Protein AF-A0A7W5FSD2-F1 (afdb_monomer)

Radius of gyration: 25.0 Å; Cα contacts (8 Å, |Δi|>4): 413; chains: 1; bounding box: 54×40×80 Å

Structure (mmCIF, N/CA/C/O backbone):
data_AF-A0A7W5FSD2-F1
#
_entry.id   AF-A0A7W5FSD2-F1
#
loop_
_atom_site.group_PDB
_atom_site.id
_atom_site.type_symbol
_atom_site.label_atom_id
_atom_site.label_alt_id
_atom_site.label_comp_id
_atom_site.label_asym_id
_atom_site.label_entity_id
_atom_site.label_seq_id
_atom_site.pdbx_PDB_ins_code
_atom_site.Cartn_x
_atom_site.Cartn_y
_atom_site.Cartn_z
_atom_site.occupancy
_atom_site.B_iso_or_equiv
_atom_site.auth_seq_id
_atom_site.auth_comp_id
_atom_site.auth_asym_id
_atom_site.auth_atom_id
_atom_site.pdbx_PDB_model_num
ATOM 1 N N . MET A 1 1 ? -24.067 10.847 47.898 1.00 41.53 1 MET A N 1
ATOM 2 C CA . MET A 1 1 ? -23.430 10.859 46.565 1.00 41.53 1 MET A CA 1
ATOM 3 C C . MET A 1 1 ? -24.060 9.736 45.763 1.00 41.53 1 MET A C 1
ATOM 5 O O . MET A 1 1 ? -23.854 8.585 46.123 1.00 41.53 1 MET A O 1
ATOM 9 N N . ALA A 1 2 ? -24.917 10.053 44.792 1.00 43.41 2 ALA A N 1
ATOM 10 C CA . ALA A 1 2 ? -25.532 9.037 43.941 1.00 43.41 2 ALA A CA 1
ATOM 11 C C . ALA A 1 2 ? -24.453 8.488 42.996 1.00 43.41 2 ALA A C 1
ATOM 13 O O . ALA A 1 2 ? -23.887 9.240 42.205 1.00 43.41 2 ALA A O 1
ATOM 14 N N . GLY A 1 3 ? -24.096 7.214 43.147 1.00 51.41 3 GLY A N 1
ATOM 15 C CA . GLY A 1 3 ? -23.201 6.543 42.211 1.00 51.41 3 GLY A CA 1
ATOM 16 C C . GLY A 1 3 ? -23.978 6.247 40.937 1.00 51.41 3 GLY A C 1
ATOM 17 O O . GLY A 1 3 ? -24.892 5.432 40.979 1.00 51.41 3 GLY A O 1
ATOM 18 N N . GLY A 1 4 ? -23.656 6.934 39.842 1.00 70.69 4 GLY A N 1
ATOM 19 C CA . GLY A 1 4 ? -24.287 6.664 38.552 1.00 70.69 4 GLY A CA 1
ATOM 20 C C . GLY A 1 4 ? -23.970 5.248 38.064 1.00 70.69 4 GLY A C 1
ATOM 21 O O . GLY A 1 4 ? -22.849 4.759 38.254 1.00 70.69 4 GLY A O 1
ATOM 22 N N . HIS A 1 5 ? -24.947 4.587 37.451 1.00 81.00 5 HIS A N 1
ATOM 23 C CA . HIS A 1 5 ? -24.795 3.235 36.931 1.00 81.00 5 HIS A CA 1
ATOM 24 C C . HIS A 1 5 ? -23.882 3.240 35.700 1.00 81.00 5 HIS A C 1
ATOM 26 O O . HIS A 1 5 ? -24.081 4.000 34.747 1.00 81.00 5 HIS A O 1
ATOM 32 N N . LYS A 1 6 ? -22.867 2.372 35.715 1.00 85.12 6 LYS A N 1
ATOM 33 C CA . LYS A 1 6 ? -21.887 2.244 34.633 1.00 85.12 6 LYS A CA 1
ATOM 34 C C . LYS A 1 6 ? -21.768 0.795 34.190 1.00 85.12 6 LYS A C 1
ATOM 36 O O . LYS A 1 6 ? -21.628 -0.096 35.026 1.00 85.12 6 LYS A O 1
ATOM 41 N N . CYS A 1 7 ? -21.734 0.582 32.882 1.00 84.06 7 CYS A N 1
ATOM 42 C CA . CYS A 1 7 ? -21.344 -0.688 32.276 1.00 84.06 7 CYS A CA 1
ATOM 43 C C . CYS A 1 7 ? -19.981 -0.520 31.607 1.00 84.06 7 CYS A C 1
ATOM 45 O O . CYS A 1 7 ? -19.739 0.492 30.954 1.00 84.06 7 CYS A O 1
ATOM 47 N N . ARG A 1 8 ? -19.091 -1.504 31.757 1.00 87.25 8 ARG A N 1
ATOM 48 C CA . ARG A 1 8 ? -17.769 -1.494 31.122 1.00 87.25 8 ARG A CA 1
ATOM 49 C C . ARG A 1 8 ? -17.591 -2.734 30.260 1.00 87.25 8 ARG A C 1
ATOM 51 O O . ARG A 1 8 ? -17.724 -3.846 30.761 1.00 87.25 8 ARG A O 1
ATOM 58 N N . PHE A 1 9 ? -17.231 -2.532 28.999 1.00 83.06 9 PHE A N 1
ATOM 59 C CA . PHE A 1 9 ? -16.891 -3.588 28.054 1.00 83.06 9 PHE A CA 1
ATOM 60 C C . PHE A 1 9 ? -15.422 -3.463 27.693 1.00 83.06 9 PHE A C 1
ATOM 62 O O . PHE A 1 9 ? -15.003 -2.510 27.038 1.00 83.06 9 PHE A O 1
ATOM 69 N N . LYS A 1 10 ? -14.636 -4.445 28.128 1.00 85.69 10 LYS A N 1
ATOM 70 C CA . LYS A 1 10 ? -13.217 -4.511 27.811 1.00 85.69 10 LYS A CA 1
ATOM 71 C C . LYS A 1 10 ? -13.012 -5.471 26.649 1.00 85.69 10 LYS A C 1
ATOM 73 O O . LYS A 1 10 ? -13.114 -6.684 26.817 1.00 85.69 10 LYS A O 1
ATOM 78 N N . GLY A 1 11 ? -12.742 -4.908 25.481 1.00 82.06 11 GLY A N 1
ATOM 79 C CA . GLY A 1 11 ? -12.289 -5.646 24.317 1.00 8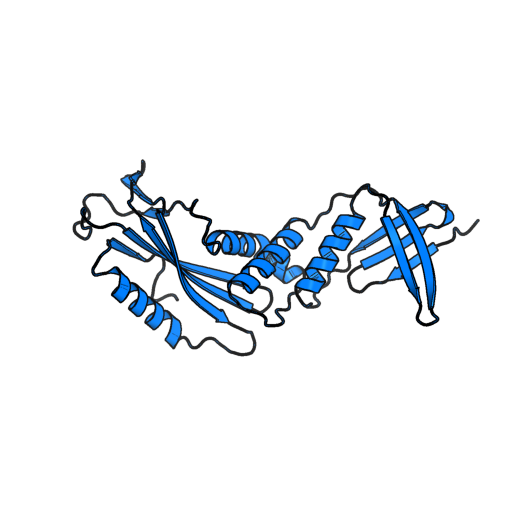2.06 11 GLY A CA 1
ATOM 80 C C . GLY A 1 11 ? -10.771 -5.794 24.304 1.00 82.06 11 GLY A C 1
ATO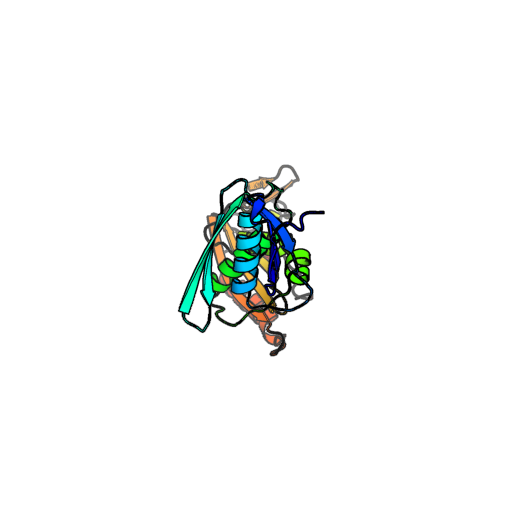M 81 O O . GLY A 1 11 ? -10.043 -5.255 25.138 1.00 82.06 11 GLY A O 1
ATOM 82 N N . GLU A 1 12 ? -10.279 -6.518 23.307 1.00 83.19 12 GLU A N 1
ATOM 83 C CA . GLU A 1 12 ? -8.842 -6.651 23.077 1.00 83.19 12 GLU A CA 1
ATOM 84 C C . GLU A 1 12 ? -8.202 -5.324 22.638 1.00 83.19 12 GLU A C 1
ATOM 86 O O . GLU A 1 12 ? -7.138 -4.956 23.131 1.00 83.19 12 GLU A O 1
ATOM 91 N N . PHE A 1 13 ? -8.894 -4.580 21.771 1.00 84.62 13 PHE A N 1
ATOM 92 C CA . PHE A 1 13 ? -8.418 -3.325 21.179 1.00 84.62 13 PHE A CA 1
ATOM 93 C C . PHE A 1 13 ? -8.979 -2.069 21.838 1.00 84.62 13 PHE A C 1
ATOM 95 O O . PHE A 1 13 ? -8.664 -0.956 21.410 1.00 84.62 13 PHE A O 1
ATOM 102 N N . PHE A 1 14 ? -9.872 -2.227 22.814 1.00 84.88 14 PHE A N 1
ATOM 103 C CA . PHE A 1 14 ? -10.627 -1.112 23.357 1.00 84.88 14 PHE A CA 1
ATOM 104 C C . PHE A 1 14 ? -11.144 -1.351 24.765 1.00 84.88 14 PHE A C 1
ATOM 106 O O . PHE A 1 14 ? -11.323 -2.481 25.214 1.00 84.88 14 PHE A O 1
ATOM 113 N N . ASP A 1 15 ? -11.461 -0.249 25.421 1.00 88.50 15 ASP A N 1
ATOM 114 C CA . ASP A 1 15 ? -12.220 -0.212 26.656 1.00 88.50 15 ASP A CA 1
ATOM 115 C C . ASP A 1 15 ? -13.357 0.789 26.491 1.00 88.50 15 ASP A C 1
ATOM 117 O O . ASP A 1 15 ? -13.124 1.950 26.141 1.00 88.50 15 ASP A O 1
ATOM 121 N N . LEU A 1 16 ? -14.577 0.304 26.688 1.00 87.44 16 LEU A N 1
ATOM 122 C CA . LEU A 1 16 ? -15.809 1.047 26.507 1.00 87.44 16 LEU A CA 1
ATOM 123 C C . LEU A 1 16 ? -16.498 1.194 27.856 1.00 87.44 16 LEU A C 1
ATOM 125 O O . LEU A 1 16 ? -16.799 0.193 28.504 1.00 87.44 16 LEU A O 1
ATOM 129 N N . ILE A 1 17 ? -16.797 2.420 28.260 1.00 88.75 17 ILE A N 1
ATOM 130 C CA . ILE A 1 17 ? -17.560 2.706 29.473 1.00 88.75 17 ILE A CA 1
ATOM 131 C C . ILE A 1 17 ? -18.846 3.410 29.058 1.00 88.75 17 ILE A C 1
ATOM 133 O O . ILE A 1 17 ? -18.817 4.474 28.445 1.00 88.75 17 ILE A O 1
ATOM 137 N N . ILE A 1 18 ? -19.985 2.817 29.402 1.00 85.19 18 ILE A N 1
ATOM 138 C CA . ILE A 1 18 ? -21.305 3.386 29.151 1.00 85.19 18 ILE A CA 1
ATOM 139 C C . ILE A 1 18 ? -21.874 3.896 30.469 1.00 85.19 18 ILE A C 1
ATOM 141 O O . ILE A 1 18 ? -22.015 3.138 31.432 1.00 85.19 18 ILE A O 1
ATOM 145 N N . HIS A 1 19 ? -22.205 5.181 30.498 1.00 85.62 19 HIS A N 1
ATOM 146 C CA . HIS A 1 19 ? -22.871 5.849 31.608 1.00 85.62 19 HIS A CA 1
ATOM 147 C C . HIS A 1 19 ? -24.380 5.766 31.377 1.00 85.62 19 HIS A C 1
ATOM 149 O O . HIS A 1 19 ? -24.925 6.543 30.592 1.00 85.62 19 HIS A O 1
ATOM 155 N N . LEU A 1 20 ? -25.046 4.806 32.026 1.00 80.44 20 LEU A N 1
ATOM 156 C CA . LEU A 1 20 ? -26.447 4.470 31.741 1.00 80.44 20 LEU A CA 1
ATOM 157 C C . LEU A 1 20 ? -27.392 5.643 32.022 1.00 80.44 20 LEU A C 1
ATOM 159 O O . LEU A 1 20 ? -28.286 5.906 31.225 1.00 80.44 20 LEU A O 1
ATOM 163 N N . ASP A 1 21 ? -27.151 6.378 33.108 1.00 83.44 21 ASP A N 1
ATOM 164 C CA . ASP A 1 21 ? -28.007 7.499 33.515 1.00 83.44 21 ASP A CA 1
ATOM 165 C C . ASP A 1 21 ? -27.832 8.738 32.608 1.00 83.44 21 ASP A C 1
ATOM 167 O O . ASP A 1 21 ? -28.727 9.573 32.514 1.00 83.44 21 ASP A O 1
ATOM 171 N N . GLU A 1 22 ? -26.686 8.858 31.928 1.00 80.56 22 GLU A N 1
ATOM 172 C CA . GLU A 1 22 ? -26.335 10.003 31.070 1.00 80.56 22 GLU A CA 1
ATOM 173 C C . GLU A 1 22 ? -26.528 9.708 29.571 1.00 80.56 22 GLU A C 1
ATOM 175 O O . GLU A 1 22 ? -26.431 10.618 28.750 1.00 80.56 22 GLU A O 1
ATOM 180 N N . GLY A 1 23 ? -26.725 8.442 29.181 1.00 76.94 23 GLY A N 1
ATOM 181 C CA . GLY A 1 23 ? -26.715 8.021 27.772 1.00 76.94 23 GLY A CA 1
ATOM 182 C C . GLY A 1 23 ? -25.379 8.287 27.057 1.00 76.94 23 GLY A C 1
ATOM 183 O O . GLY A 1 23 ? -25.332 8.373 25.825 1.00 76.94 23 GLY A O 1
ATOM 184 N N . ARG A 1 24 ? -24.294 8.448 27.826 1.00 81.31 24 ARG A N 1
ATOM 185 C CA . ARG A 1 24 ? -22.966 8.856 27.353 1.00 81.31 24 ARG A CA 1
ATOM 186 C C . ARG A 1 24 ? -22.020 7.666 27.266 1.00 81.31 24 ARG A C 1
ATOM 188 O O . ARG A 1 24 ? -22.021 6.788 28.130 1.00 81.31 24 ARG A O 1
ATOM 195 N N . LEU A 1 25 ? -21.169 7.682 26.247 1.00 84.19 25 LEU A N 1
ATOM 196 C CA . LEU A 1 25 ? -20.143 6.674 26.019 1.00 84.19 25 LEU A CA 1
ATOM 197 C C . LEU A 1 25 ? -18.747 7.291 26.156 1.00 84.19 25 LEU A C 1
ATOM 199 O O . LEU A 1 25 ? -18.448 8.354 25.609 1.00 84.19 25 LEU A O 1
ATOM 203 N N . GLU A 1 26 ? -17.886 6.618 26.909 1.00 85.56 26 GLU A N 1
ATOM 204 C CA . GLU A 1 26 ? -16.455 6.881 26.993 1.00 85.56 26 GLU A CA 1
ATOM 205 C C . GLU A 1 26 ? -15.699 5.711 26.368 1.00 85.56 26 GLU A C 1
ATOM 207 O O . GLU A 1 26 ? -16.062 4.547 26.535 1.00 85.56 26 GLU A O 1
ATOM 212 N N . PHE A 1 27 ? -14.641 6.029 25.634 1.00 86.31 27 PHE A N 1
ATOM 213 C CA . PHE A 1 27 ? -13.862 5.050 24.897 1.00 86.31 27 PHE A CA 1
ATOM 214 C C . PHE A 1 27 ? -12.370 5.345 25.037 1.00 86.31 27 PHE A C 1
ATOM 216 O O . PHE A 1 27 ? -11.942 6.503 24.976 1.00 86.31 27 PHE A O 1
ATOM 223 N N . SER A 1 28 ? -11.584 4.280 25.184 1.00 86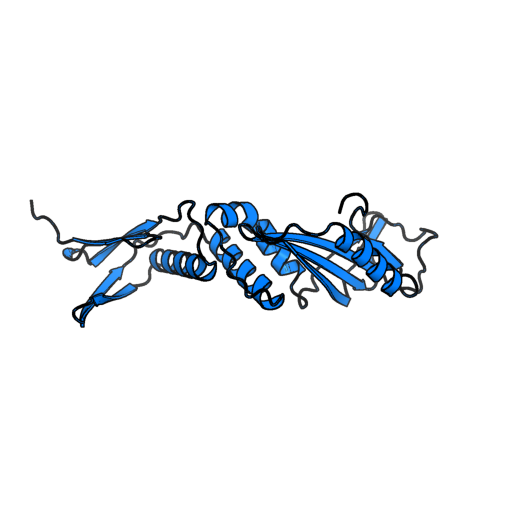.50 28 SER A N 1
ATOM 224 C CA . SER A 1 28 ? -10.131 4.325 25.040 1.00 86.50 28 SER A CA 1
ATOM 225 C C . SER A 1 28 ? -9.633 3.176 24.166 1.00 86.50 28 SER A C 1
ATOM 227 O O . SER A 1 28 ? -10.109 2.043 24.274 1.00 86.50 28 SER A O 1
ATOM 229 N N . SER A 1 29 ? -8.665 3.475 23.303 1.00 85.69 29 SER A N 1
ATOM 230 C CA . SER A 1 29 ? -8.003 2.496 22.442 1.00 85.69 29 SER A CA 1
ATOM 231 C C . SER A 1 29 ? -6.890 1.767 23.191 1.00 85.69 29 SER A C 1
ATOM 233 O O . SER A 1 29 ? -6.098 2.382 23.902 1.00 85.69 29 SER A O 1
ATOM 235 N N . ASN A 1 30 ? -6.761 0.466 22.947 1.00 85.75 30 ASN A N 1
ATOM 236 C CA . ASN A 1 30 ? -5.633 -0.350 23.387 1.00 85.75 30 ASN A CA 1
ATOM 237 C C . ASN A 1 30 ? -5.034 -1.096 22.188 1.00 85.75 30 ASN A C 1
ATOM 239 O O . ASN A 1 30 ? -5.254 -2.289 22.003 1.00 85.75 30 ASN A O 1
ATOM 243 N N . LEU A 1 31 ? -4.317 -0.371 21.329 1.00 84.62 31 LEU A N 1
ATOM 244 C CA . LEU A 1 31 ? -3.785 -0.927 20.079 1.00 84.62 31 LEU A CA 1
ATOM 245 C C . LEU A 1 31 ? -2.418 -1.620 20.238 1.00 84.62 31 LEU A C 1
ATOM 247 O O . LEU A 1 31 ? -2.024 -2.363 19.344 1.00 84.62 31 LEU A O 1
ATOM 251 N N . GLY A 1 32 ? -1.762 -1.457 21.395 1.00 82.69 32 GLY A N 1
ATOM 252 C CA . GLY A 1 32 ? -0.629 -2.256 21.882 1.00 82.69 32 GLY A CA 1
ATOM 253 C C . GLY A 1 32 ? 0.497 -2.570 20.883 1.00 82.69 32 GLY A C 1
ATOM 254 O O . GLY A 1 32 ? 0.656 -1.947 19.841 1.00 82.69 32 GLY A O 1
ATOM 255 N N . THR A 1 33 ? 1.320 -3.563 21.222 1.00 88.69 33 THR A N 1
ATOM 256 C CA . THR A 1 33 ? 2.372 -4.124 20.344 1.00 88.69 33 THR A CA 1
ATOM 257 C C . THR A 1 33 ? 2.049 -5.545 19.882 1.00 88.69 33 THR A C 1
ATOM 259 O O . THR A 1 33 ? 2.835 -6.178 19.179 1.00 88.69 33 THR A O 1
ATOM 262 N N . LYS A 1 34 ? 0.888 -6.075 20.283 1.00 89.62 34 LYS A N 1
ATOM 263 C CA . LYS A 1 34 ? 0.454 -7.425 19.931 1.00 89.62 34 LYS A CA 1
ATOM 264 C C . LYS A 1 34 ? 0.139 -7.499 18.435 1.00 89.62 34 LYS A C 1
ATOM 266 O O . LYS A 1 34 ? -0.439 -6.578 17.867 1.00 89.62 34 LYS A O 1
ATOM 271 N N . GLN A 1 35 ? 0.522 -8.609 17.806 1.00 90.06 35 GLN A N 1
ATOM 272 C CA . GLN A 1 35 ? 0.260 -8.855 16.391 1.00 90.06 35 GLN A CA 1
ATOM 273 C C . GLN A 1 35 ? -1.070 -9.576 16.172 1.00 90.06 35 GLN A C 1
ATOM 275 O O . GLN A 1 35 ? -1.350 -10.628 16.766 1.00 90.06 35 GLN A O 1
ATOM 280 N N . PHE A 1 36 ? -1.836 -9.061 15.220 1.00 89.88 36 PHE A N 1
ATOM 281 C CA . PHE A 1 36 ? -3.168 -9.532 14.871 1.00 89.88 36 PHE A CA 1
ATOM 282 C C . PHE A 1 36 ? -3.259 -9.874 13.395 1.00 89.88 36 PHE A C 1
ATOM 284 O O . PHE A 1 36 ? -2.542 -9.269 12.600 1.00 89.88 36 PHE A O 1
ATOM 291 N N . PRO A 1 37 ? -4.147 -10.805 13.006 1.00 91.44 37 PRO A N 1
ATOM 292 C CA . PRO A 1 37 ? -4.575 -10.888 11.618 1.00 91.44 37 PRO A CA 1
ATOM 293 C C . PRO A 1 37 ? -5.021 -9.506 11.129 1.00 91.44 37 PRO A C 1
ATOM 295 O O . PRO A 1 37 ? -5.763 -8.816 11.830 1.00 91.44 37 PRO A O 1
ATOM 298 N N . LEU A 1 38 ? -4.579 -9.098 9.939 1.00 91.62 38 LEU A N 1
ATOM 299 C CA . LEU A 1 38 ? -4.837 -7.742 9.433 1.00 91.62 38 LEU A CA 1
ATOM 300 C C . LEU A 1 38 ? -6.325 -7.372 9.392 1.00 91.62 38 LEU A C 1
ATOM 302 O O . LEU A 1 38 ? -6.676 -6.245 9.716 1.00 91.62 38 LEU A O 1
ATOM 306 N N . HIS A 1 39 ? -7.207 -8.319 9.071 1.00 91.56 39 HIS A N 1
ATOM 307 C CA . HIS A 1 39 ? -8.654 -8.086 9.072 1.00 91.56 39 HIS A CA 1
ATOM 308 C C . HIS A 1 39 ? -9.210 -7.792 10.480 1.00 91.56 39 HIS A C 1
ATOM 310 O O . HIS A 1 39 ? -10.138 -6.999 10.612 1.00 91.56 39 HIS A O 1
ATOM 316 N N . HIS A 1 40 ? -8.626 -8.359 11.546 1.00 92.06 40 HIS A N 1
ATOM 317 C CA . HIS A 1 40 ? -8.987 -7.995 12.922 1.00 92.06 40 HIS A CA 1
ATOM 318 C C . HIS A 1 40 ? -8.520 -6.579 13.260 1.00 92.06 40 HIS A C 1
ATOM 320 O O . HIS A 1 40 ? -9.275 -5.818 13.860 1.00 92.06 40 HIS A O 1
ATOM 326 N N . LEU A 1 41 ? -7.299 -6.211 12.856 1.00 92.38 41 LEU A N 1
ATOM 327 C CA . LEU A 1 41 ? -6.785 -4.856 13.060 1.00 92.38 41 LEU A CA 1
ATOM 328 C C . LEU A 1 41 ? -7.627 -3.822 12.295 1.00 92.38 41 LEU A C 1
ATOM 330 O O . LEU A 1 41 ? -8.002 -2.801 12.865 1.00 92.38 41 LEU A O 1
ATOM 334 N N . GLN A 1 42 ? -7.999 -4.118 11.047 1.00 94.50 42 GLN A N 1
ATOM 335 C CA . GLN A 1 42 ? -8.906 -3.296 10.243 1.00 94.50 42 GLN A CA 1
ATOM 336 C C . GLN A 1 42 ? -10.264 -3.131 10.931 1.00 94.50 42 GLN A C 1
ATOM 338 O O . GLN A 1 42 ? -10.749 -2.011 11.075 1.00 94.50 42 GLN A O 1
ATOM 343 N N . ALA A 1 43 ? -10.878 -4.233 11.373 1.00 92.69 43 ALA A N 1
ATOM 344 C CA . ALA A 1 43 ? -12.164 -4.199 12.063 1.00 92.69 43 ALA A CA 1
ATOM 345 C C . ALA A 1 43 ? -12.089 -3.369 13.351 1.00 92.69 43 ALA A C 1
ATOM 347 O O . ALA A 1 43 ? -12.979 -2.562 13.612 1.00 92.69 43 ALA A O 1
ATOM 348 N N . ALA A 1 44 ? -11.002 -3.509 14.115 1.00 92.12 44 ALA A N 1
ATOM 349 C CA . ALA A 1 44 ? -10.760 -2.702 15.300 1.00 92.12 44 ALA A CA 1
ATOM 350 C C . ALA A 1 44 ? -10.664 -1.212 14.953 1.00 92.12 44 ALA A C 1
ATOM 352 O O . ALA A 1 44 ? -11.383 -0.417 15.546 1.00 92.12 44 ALA A O 1
ATOM 353 N N . LEU A 1 45 ? -9.847 -0.823 13.970 1.00 94.38 45 LEU A N 1
ATOM 354 C CA . LEU A 1 45 ? -9.694 0.579 13.563 1.00 94.38 45 LEU A CA 1
ATOM 355 C C . LEU A 1 45 ? -11.002 1.179 13.028 1.00 94.38 45 LEU A C 1
ATOM 357 O O . LEU A 1 45 ? -11.362 2.285 13.422 1.00 94.38 45 LEU A O 1
ATOM 361 N N . ARG A 1 46 ? -11.766 0.435 12.218 1.00 93.56 46 ARG A N 1
ATOM 362 C CA . ARG A 1 46 ? -13.103 0.853 11.754 1.00 93.56 46 ARG A CA 1
ATOM 363 C C . ARG A 1 46 ? -14.081 1.039 12.909 1.00 93.56 46 ARG A C 1
ATOM 365 O O . ARG A 1 46 ? -14.833 2.008 12.931 1.00 93.56 46 ARG A O 1
ATOM 372 N N . PHE A 1 47 ? -14.057 0.133 13.884 1.00 89.88 47 PHE A N 1
ATOM 373 C CA . PHE A 1 47 ? -14.878 0.259 15.081 1.00 89.88 47 PHE A CA 1
ATOM 374 C C . PHE A 1 47 ? -14.497 1.500 15.897 1.00 89.88 47 PHE A C 1
ATOM 376 O O . PHE A 1 47 ? -15.376 2.241 16.324 1.00 89.88 47 PHE A O 1
ATOM 383 N N . GLN A 1 48 ? -13.204 1.789 16.054 1.00 89.50 48 GLN A N 1
ATOM 384 C CA . GLN A 1 48 ? -12.754 3.018 16.714 1.00 89.50 48 GLN A CA 1
ATOM 385 C C . GLN A 1 48 ? -13.173 4.276 15.944 1.00 89.50 48 GLN A C 1
ATOM 387 O O . GLN A 1 48 ? -13.619 5.237 16.562 1.00 89.50 48 GLN A O 1
ATOM 392 N N . ALA A 1 49 ? -13.099 4.261 14.611 1.00 91.19 49 ALA A N 1
ATOM 393 C CA . ALA A 1 49 ? -13.586 5.357 13.776 1.00 91.19 49 ALA A CA 1
ATOM 394 C C . ALA A 1 49 ? -15.095 5.591 13.969 1.00 91.19 49 ALA A C 1
ATOM 396 O O . ALA A 1 49 ? -15.530 6.731 14.128 1.00 91.19 49 ALA A O 1
ATOM 397 N N . LEU A 1 50 ? -15.891 4.517 14.055 1.00 88.69 50 LEU A N 1
ATOM 398 C CA . LEU A 1 50 ? -17.317 4.601 14.379 1.00 88.69 50 LEU A CA 1
ATOM 399 C C . LEU A 1 50 ? -17.533 5.230 15.762 1.00 88.69 50 LEU A C 1
ATOM 401 O O . LEU A 1 50 ? -18.314 6.171 15.885 1.00 88.69 50 LEU A O 1
ATOM 405 N N . LEU A 1 51 ? -16.792 4.771 16.776 1.00 86.31 51 LEU A N 1
ATOM 406 C CA . LEU A 1 51 ? -16.807 5.330 18.132 1.00 86.31 51 LEU A CA 1
ATOM 407 C C . LEU A 1 51 ? -16.300 6.771 18.214 1.00 86.31 51 LEU A C 1
ATOM 409 O O . LEU A 1 51 ? -16.467 7.391 19.255 1.00 86.31 51 LEU A O 1
ATOM 413 N N . CYS A 1 52 ? -15.681 7.312 17.173 1.00 87.88 52 CYS A N 1
ATOM 414 C CA . CYS A 1 52 ? -15.274 8.712 17.079 1.00 87.88 52 CYS A CA 1
ATOM 415 C C . CYS A 1 52 ? -16.342 9.595 16.405 1.00 87.88 52 CYS A C 1
ATOM 417 O O . CYS A 1 52 ? -16.325 10.811 16.580 1.00 87.88 52 CYS A O 1
ATOM 419 N N . SER A 1 53 ? -17.286 9.005 15.669 1.00 84.38 53 SER A N 1
ATOM 420 C CA . SER A 1 53 ? -18.327 9.746 14.948 1.00 84.38 53 SER A CA 1
ATOM 421 C C . SER A 1 53 ? -19.360 10.398 15.878 1.00 84.38 53 SER A C 1
ATOM 423 O O . SER A 1 53 ? -19.567 9.956 17.002 1.00 84.38 53 SER A O 1
ATOM 425 N N . GLU A 1 54 ? -20.081 11.409 15.392 1.00 81.69 54 GLU A N 1
ATOM 426 C CA . GLU A 1 54 ? -21.222 12.014 16.108 1.00 81.69 54 GLU A CA 1
ATOM 427 C C . GLU A 1 54 ? -22.507 11.169 16.019 1.00 81.69 54 GLU A C 1
ATOM 429 O O . GLU A 1 54 ? -23.584 11.584 16.453 1.00 81.69 54 GLU A O 1
ATOM 434 N N . THR A 1 55 ? -22.426 9.974 15.430 1.00 80.19 55 THR A N 1
ATOM 435 C CA . THR A 1 55 ? -23.599 9.127 15.236 1.00 80.19 55 THR A CA 1
ATOM 436 C C . THR A 1 55 ? -24.033 8.474 16.546 1.00 80.19 55 THR A C 1
ATOM 438 O O . THR A 1 55 ? -23.228 8.169 17.430 1.00 80.19 55 THR A O 1
ATOM 441 N N . ARG A 1 56 ? -25.343 8.246 16.681 1.00 82.06 56 ARG A N 1
ATOM 442 C CA . ARG A 1 56 ? -25.880 7.402 17.749 1.00 82.06 56 ARG A CA 1
ATOM 443 C C . ARG A 1 56 ? -25.531 5.952 17.430 1.00 82.06 56 ARG A C 1
ATOM 445 O O . ARG A 1 56 ? -25.947 5.441 16.394 1.00 82.06 56 ARG A O 1
ATOM 452 N N . ILE A 1 57 ? -24.816 5.292 18.333 1.00 82.31 57 ILE A N 1
ATOM 453 C CA . ILE A 1 57 ? -24.365 3.912 18.145 1.00 82.31 57 ILE A CA 1
ATOM 454 C C . ILE A 1 57 ? -25.220 2.996 19.012 1.00 82.31 57 ILE A C 1
ATOM 456 O O . ILE A 1 57 ? -25.440 3.276 20.193 1.00 82.31 57 ILE A O 1
ATOM 460 N N . LEU A 1 58 ? -25.705 1.912 18.409 1.00 84.44 58 LEU A N 1
ATOM 461 C CA . LEU A 1 58 ? -26.407 0.831 19.087 1.00 84.44 58 LEU A CA 1
ATOM 462 C C . LEU A 1 58 ? -25.436 -0.332 19.314 1.00 84.44 58 LEU A C 1
ATOM 464 O O . LEU A 1 58 ? -24.823 -0.822 18.368 1.00 84.44 58 LEU A O 1
ATOM 468 N N . PHE A 1 59 ? -25.311 -0.767 20.561 1.00 80.50 59 PHE A N 1
ATOM 469 C CA . PHE A 1 59 ? -24.573 -1.959 20.953 1.00 80.50 59 PHE A CA 1
ATOM 470 C C . PHE A 1 59 ? -25.559 -3.052 21.301 1.00 80.50 59 PHE A C 1
ATOM 472 O O . PHE A 1 59 ? -26.362 -2.892 22.217 1.00 80.50 59 PHE A O 1
ATOM 479 N N . GLU A 1 60 ? -25.443 -4.169 20.603 1.00 84.50 60 GLU A N 1
ATOM 480 C CA . GLU A 1 60 ? -26.194 -5.380 20.886 1.00 84.50 60 GLU A CA 1
ATOM 481 C C . GLU A 1 60 ? -25.215 -6.485 21.251 1.00 84.50 60 GLU A C 1
ATOM 483 O O . GLU A 1 60 ? -24.241 -6.732 20.537 1.00 84.50 60 GLU A O 1
ATOM 488 N N . PHE A 1 61 ? -25.444 -7.134 22.387 1.00 80.06 61 PHE A N 1
ATOM 489 C CA . PHE A 1 61 ? -24.612 -8.241 22.833 1.00 80.06 61 PHE A CA 1
ATOM 490 C C . PHE A 1 61 ? -25.465 -9.353 23.422 1.00 80.06 61 PHE A C 1
ATOM 492 O O . PHE A 1 61 ? -26.400 -9.122 24.189 1.00 80.06 61 PHE A O 1
ATOM 499 N N . ASN A 1 62 ? -25.099 -10.573 23.042 1.00 82.56 62 ASN A N 1
ATOM 500 C CA . ASN A 1 62 ? -25.668 -11.793 23.579 1.00 82.56 62 ASN A CA 1
ATOM 501 C C . ASN A 1 62 ? -24.679 -12.371 24.581 1.00 82.56 62 ASN A C 1
ATOM 503 O O . ASN A 1 62 ? -23.487 -12.508 24.289 1.00 82.56 62 ASN A O 1
ATOM 507 N N . THR A 1 63 ? -25.167 -12.711 25.759 1.00 78.38 63 THR A N 1
ATOM 508 C CA . THR A 1 63 ? -24.387 -13.434 26.758 1.00 78.38 63 THR A CA 1
ATOM 509 C C . THR A 1 63 ? -24.478 -14.950 26.528 1.00 78.38 63 THR A C 1
ATOM 511 O O . THR A 1 63 ? -25.366 -15.415 25.809 1.00 78.38 63 THR A O 1
ATOM 514 N N . PRO A 1 64 ? -23.568 -15.758 27.110 1.00 84.31 64 PRO A N 1
ATOM 515 C CA . PRO A 1 64 ? -23.580 -17.217 26.944 1.00 84.31 64 PRO A CA 1
ATOM 516 C C . PRO A 1 64 ? -24.871 -17.909 27.408 1.00 84.31 64 PRO A C 1
ATOM 518 O O . PRO A 1 64 ? -25.172 -19.011 26.962 1.00 84.31 64 PRO A O 1
ATOM 521 N N . ASP A 1 65 ? -25.633 -17.273 28.295 1.00 88.50 65 ASP A N 1
ATOM 522 C CA . ASP A 1 65 ? -26.954 -17.692 28.771 1.00 88.50 65 ASP A CA 1
ATOM 523 C C . ASP A 1 65 ? -28.111 -17.184 27.886 1.00 88.50 65 ASP A C 1
ATOM 525 O O . ASP A 1 65 ? -29.270 -17.248 28.289 1.00 88.50 65 ASP A O 1
ATOM 529 N N . ASN A 1 66 ? -27.818 -16.723 26.662 1.00 85.19 66 ASN A N 1
ATOM 530 C CA . ASN A 1 66 ? -28.780 -16.202 25.683 1.00 85.19 66 ASN A CA 1
ATOM 531 C C . ASN A 1 66 ? -29.574 -14.970 26.153 1.00 85.19 66 ASN A C 1
ATOM 533 O O . ASN A 1 66 ? -30.656 -14.697 25.628 1.00 85.19 66 ASN A O 1
ATOM 537 N N . VAL A 1 67 ? -29.048 -14.193 27.103 1.00 82.50 67 VAL A N 1
ATOM 538 C CA . VAL A 1 67 ? -29.638 -12.894 27.440 1.00 82.50 67 VAL A CA 1
ATOM 539 C C . VAL A 1 67 ? -29.162 -11.863 26.422 1.00 82.50 67 VAL A C 1
ATOM 541 O O . VAL A 1 67 ? -27.966 -11.698 26.173 1.00 82.50 67 VAL A O 1
ATOM 544 N N . HIS A 1 68 ? -30.126 -11.179 25.812 1.00 84.38 68 HIS A N 1
ATOM 545 C CA . HIS A 1 68 ? -29.872 -10.113 24.859 1.00 84.38 68 HIS A CA 1
ATOM 546 C C . HIS A 1 68 ? -29.895 -8.764 25.567 1.00 84.38 68 HIS A C 1
ATOM 548 O O . HIS A 1 68 ? -30.873 -8.408 26.228 1.00 84.38 68 HIS A O 1
ATOM 554 N N . TYR A 1 69 ? -28.835 -7.995 25.381 1.00 79.06 69 TYR A N 1
ATOM 555 C CA . TYR A 1 69 ? -28.748 -6.626 25.851 1.00 79.06 69 TYR A CA 1
ATOM 556 C C . TYR A 1 69 ? -28.596 -5.695 24.658 1.00 79.06 69 TYR A C 1
ATOM 558 O O . TYR A 1 69 ? -27.790 -5.950 23.763 1.00 79.06 69 TYR A O 1
ATOM 566 N N . SER A 1 70 ? -29.338 -4.592 24.692 1.00 82.31 70 SER A N 1
ATOM 567 C CA . SER A 1 70 ? -29.264 -3.530 23.697 1.00 82.31 70 SER A CA 1
ATOM 568 C C . SER A 1 70 ? -29.079 -2.196 24.410 1.00 82.31 70 SER A C 1
ATOM 570 O O . SER A 1 70 ? -29.854 -1.842 25.302 1.00 82.31 70 SER A O 1
ATOM 572 N N . ILE A 1 71 ? -28.011 -1.479 24.069 1.00 78.88 71 ILE A N 1
ATOM 573 C CA . ILE A 1 71 ? -27.658 -0.196 24.677 1.00 78.88 71 ILE A CA 1
ATOM 574 C C . ILE A 1 71 ? -27.328 0.787 23.564 1.00 78.88 71 ILE A C 1
ATOM 576 O O . ILE A 1 71 ? -26.485 0.510 22.718 1.00 78.88 71 ILE A O 1
ATOM 580 N N . ALA A 1 72 ? -27.957 1.960 23.577 1.00 80.81 72 ALA A N 1
ATOM 581 C CA . ALA A 1 72 ? -27.647 3.030 22.639 1.00 80.81 72 ALA A CA 1
ATOM 582 C C . ALA A 1 72 ? -26.973 4.195 23.361 1.00 80.81 72 ALA A C 1
ATOM 584 O O . ALA A 1 72 ? -27.420 4.593 24.437 1.00 80.81 72 ALA A O 1
ATOM 585 N N . GLY A 1 73 ? -25.946 4.775 22.748 1.00 77.00 73 GLY A N 1
ATOM 586 C CA . GLY A 1 73 ? -25.251 5.935 23.294 1.00 77.00 73 GL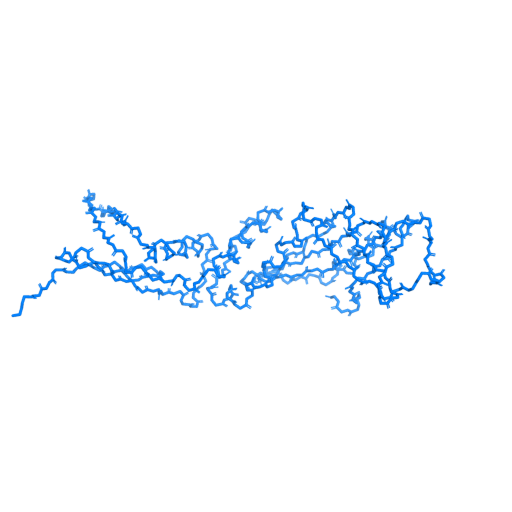Y A CA 1
ATOM 587 C C . GLY A 1 73 ? -24.724 6.855 22.205 1.00 77.00 73 GLY A C 1
ATOM 588 O O . GLY A 1 73 ? -24.556 6.450 21.052 1.00 77.00 73 GLY A O 1
ATOM 589 N N . PHE A 1 74 ? -24.465 8.101 22.584 1.00 76.06 74 PHE A N 1
ATOM 590 C CA . PHE A 1 74 ? -23.738 9.039 21.737 1.00 76.06 74 PHE A CA 1
ATOM 591 C C . PHE A 1 74 ? -22.254 8.972 22.074 1.00 76.06 74 PHE A C 1
ATOM 593 O O . PHE A 1 74 ? -21.863 9.006 23.248 1.00 76.06 74 PHE A O 1
ATOM 600 N N . SER A 1 75 ? -21.427 8.880 21.036 1.00 76.44 75 SER A N 1
ATOM 601 C CA . SER A 1 75 ? -20.008 9.164 21.186 1.00 76.44 75 SER A CA 1
ATOM 602 C C . SER A 1 75 ? -19.794 10.660 21.432 1.00 76.44 75 SER A C 1
ATOM 604 O O . SER A 1 75 ? -20.608 11.500 21.057 1.00 76.44 75 SER A O 1
ATOM 606 N N . GLN A 1 76 ? -18.671 10.996 22.065 1.00 72.62 76 GLN A N 1
ATOM 607 C CA . GLN A 1 76 ? -18.267 12.369 22.361 1.00 72.62 76 GLN A CA 1
ATOM 608 C C . GLN A 1 76 ? -17.783 13.164 21.133 1.00 72.62 76 GLN A C 1
ATOM 610 O O . GLN A 1 76 ? -17.204 14.227 21.329 1.00 72.62 76 GLN A O 1
ATOM 615 N N . GLY A 1 77 ? -17.966 12.667 19.900 1.00 71.69 77 GLY A N 1
ATOM 616 C CA . GLY A 1 77 ? -17.630 13.404 18.674 1.00 71.69 77 GLY A CA 1
ATOM 617 C C . GLY A 1 77 ? -16.150 13.789 18.606 1.00 71.69 77 GLY A C 1
ATOM 618 O O . GLY A 1 77 ? -15.800 14.962 18.499 1.00 71.69 77 GLY A O 1
ATOM 619 N N . ARG A 1 78 ? -15.256 12.807 18.754 1.00 83.62 78 ARG A N 1
ATOM 620 C CA . ARG A 1 78 ? -13.803 13.040 18.767 1.00 83.62 78 ARG A CA 1
ATOM 621 C C . ARG A 1 78 ? -13.214 12.786 17.388 1.00 83.62 78 ARG A C 1
ATOM 623 O O . ARG A 1 78 ? -13.571 11.808 16.746 1.00 83.62 78 ARG A O 1
ATOM 630 N N . THR A 1 79 ? -12.228 13.576 16.974 1.00 87.81 79 THR A N 1
ATOM 631 C CA . THR A 1 79 ? -11.479 13.295 15.742 1.00 87.81 79 THR A CA 1
ATOM 632 C C . THR A 1 79 ? -10.814 11.921 15.817 1.00 87.81 79 THR A C 1
ATOM 634 O O . THR A 1 79 ? -10.101 11.616 16.776 1.00 87.81 79 THR A O 1
ATOM 637 N N . PHE A 1 80 ? -11.028 11.092 14.795 1.00 91.56 80 PHE A N 1
ATOM 638 C CA . PHE A 1 80 ? -10.346 9.811 14.667 1.00 91.56 80 PHE A CA 1
ATOM 639 C C . PHE A 1 80 ? -8.878 10.039 14.288 1.00 91.56 80 PHE A C 1
ATOM 641 O O . PHE A 1 80 ? -8.567 10.454 13.175 1.00 91.56 80 PHE A O 1
ATOM 648 N N . ALA A 1 81 ? -7.972 9.786 15.232 1.00 91.12 81 ALA A N 1
ATOM 649 C CA . ALA A 1 81 ? -6.548 10.082 15.072 1.00 91.12 81 ALA A CA 1
ATOM 650 C C . ALA A 1 81 ? -5.782 9.059 14.213 1.00 91.12 81 ALA A C 1
ATOM 652 O O . ALA A 1 81 ? -4.636 9.319 13.862 1.00 91.12 81 ALA A O 1
ATOM 653 N N . PHE A 1 82 ? -6.391 7.914 13.885 1.00 94.62 82 PHE A N 1
ATOM 654 C CA . PHE A 1 82 ? -5.709 6.773 13.259 1.00 94.62 82 PHE A CA 1
ATOM 655 C C . PHE A 1 82 ? -6.173 6.506 11.822 1.00 94.62 82 PHE A C 1
ATOM 657 O O . PHE A 1 82 ? -6.206 5.359 11.370 1.00 94.62 82 PHE A O 1
ATOM 664 N N . GLN A 1 83 ? -6.588 7.560 11.108 1.00 95.81 83 GLN A N 1
ATOM 665 C CA . GLN A 1 83 ? -7.046 7.434 9.722 1.00 95.81 83 GLN A CA 1
ATOM 666 C C . GLN A 1 83 ? -5.939 6.885 8.820 1.00 95.81 83 GLN A C 1
ATOM 668 O O . GLN A 1 83 ? -6.187 5.983 8.030 1.00 95.81 83 GLN A O 1
ATOM 673 N N . ASN A 1 84 ? -4.706 7.358 9.007 1.00 96.69 84 ASN A N 1
ATOM 674 C CA . ASN A 1 84 ? -3.558 6.922 8.220 1.00 96.69 84 ASN A CA 1
ATOM 675 C C . ASN A 1 84 ? -3.281 5.416 8.390 1.00 96.69 84 ASN A C 1
ATOM 677 O O . ASN A 1 84 ? -3.033 4.697 7.426 1.00 96.69 84 ASN A O 1
ATOM 681 N N . GLU A 1 85 ? -3.363 4.906 9.619 1.00 96.19 85 GLU A N 1
ATOM 682 C CA . GLU A 1 85 ? -3.185 3.484 9.904 1.00 96.19 85 GLU A CA 1
ATOM 683 C C . GLU A 1 85 ? -4.344 2.631 9.399 1.00 96.19 85 GLU A C 1
ATOM 685 O O . GLU A 1 85 ? -4.120 1.497 8.966 1.00 96.19 85 GLU A O 1
ATOM 690 N N . LEU A 1 86 ? -5.572 3.156 9.441 1.00 96.62 86 LEU A N 1
ATOM 691 C CA . LEU A 1 86 ? -6.719 2.502 8.823 1.00 96.62 86 LEU A CA 1
ATOM 692 C C . LEU A 1 86 ? -6.487 2.376 7.314 1.00 96.62 86 LEU A C 1
ATOM 694 O O . LEU A 1 86 ? -6.489 1.256 6.807 1.00 96.62 86 LEU A O 1
ATOM 698 N N . ASP A 1 87 ? -6.177 3.477 6.632 1.00 97.50 87 ASP A N 1
ATOM 699 C CA . ASP A 1 87 ? -5.929 3.509 5.187 1.00 97.50 87 ASP A CA 1
ATOM 700 C C . ASP A 1 87 ? -4.782 2.570 4.787 1.00 97.50 87 ASP A C 1
ATOM 702 O O . ASP A 1 87 ? -4.912 1.790 3.841 1.00 97.50 87 ASP A O 1
ATOM 706 N N . ALA A 1 88 ? -3.684 2.560 5.549 1.00 96.94 88 ALA A N 1
ATOM 707 C CA . ALA A 1 88 ? -2.567 1.644 5.332 1.00 96.94 88 ALA A CA 1
ATOM 708 C C . ALA A 1 88 ? -2.953 0.170 5.551 1.00 96.94 88 ALA A C 1
ATOM 710 O O . ALA A 1 88 ? -2.537 -0.710 4.790 1.00 96.94 88 ALA A O 1
ATOM 711 N N . THR A 1 89 ? -3.776 -0.129 6.559 1.00 95.69 89 THR A N 1
ATOM 712 C CA . THR A 1 89 ? -4.278 -1.494 6.788 1.00 95.69 89 THR A CA 1
ATOM 713 C C . THR A 1 89 ? -5.156 -1.950 5.619 1.00 95.69 89 THR A C 1
ATOM 715 O O . THR A 1 89 ? -5.023 -3.078 5.145 1.00 95.69 89 THR A O 1
ATOM 718 N N . GLU A 1 90 ? -6.020 -1.074 5.107 1.00 96.00 90 GLU A N 1
ATOM 719 C CA . GLU A 1 90 ? -6.878 -1.372 3.958 1.00 96.00 90 GLU A CA 1
ATOM 720 C C . GLU A 1 90 ? -6.082 -1.532 2.660 1.00 96.00 90 GLU A C 1
ATOM 722 O O . GLU A 1 90 ? -6.314 -2.484 1.913 1.00 96.00 90 GLU A O 1
ATOM 727 N N . ALA A 1 91 ? -5.107 -0.654 2.421 1.00 95.69 91 ALA A N 1
ATOM 728 C CA . ALA A 1 91 ? -4.180 -0.751 1.299 1.00 95.69 91 ALA A CA 1
ATOM 729 C C . ALA A 1 91 ? -3.410 -2.078 1.328 1.00 95.69 91 ALA A C 1
ATOM 731 O O . ALA A 1 91 ? -3.317 -2.768 0.313 1.00 95.69 91 ALA A O 1
ATOM 732 N N . THR A 1 92 ? -2.943 -2.494 2.508 1.00 94.31 92 THR A N 1
ATOM 733 C CA . THR A 1 92 ? -2.293 -3.798 2.690 1.00 94.31 92 THR A CA 1
ATOM 734 C C . THR A 1 92 ? -3.204 -4.944 2.260 1.00 94.31 92 THR A C 1
ATOM 736 O O . THR A 1 92 ? -2.783 -5.813 1.501 1.00 94.31 92 THR A O 1
ATOM 739 N N . LEU A 1 93 ? -4.456 -4.956 2.727 1.00 93.38 93 LEU A N 1
ATOM 740 C CA . LEU A 1 93 ? -5.411 -6.016 2.394 1.00 93.38 93 LEU A CA 1
ATOM 741 C C . LEU A 1 93 ? -5.689 -6.078 0.884 1.00 93.38 93 LEU A C 1
ATOM 743 O O . LEU A 1 93 ? -5.700 -7.174 0.325 1.00 93.38 93 LEU A O 1
ATOM 747 N N . ARG A 1 94 ? -5.836 -4.926 0.212 1.00 93.88 94 ARG A N 1
ATOM 748 C CA . ARG A 1 94 ? -6.009 -4.864 -1.251 1.00 93.88 94 ARG A CA 1
ATOM 749 C C . ARG A 1 94 ? -4.789 -5.395 -2.000 1.00 93.88 94 ARG A C 1
ATOM 751 O O . ARG A 1 94 ? -4.943 -6.187 -2.926 1.00 93.88 94 ARG A O 1
ATOM 758 N N . VAL A 1 95 ? -3.582 -5.010 -1.581 1.00 92.62 95 VAL A N 1
ATOM 759 C CA . VAL A 1 95 ? -2.329 -5.522 -2.157 1.00 92.62 95 VAL A CA 1
ATOM 760 C C . VAL A 1 95 ? -2.254 -7.038 -2.012 1.00 92.62 95 VAL A C 1
ATOM 762 O O . VAL A 1 95 ? -2.078 -7.730 -3.009 1.00 92.62 95 VAL A O 1
ATOM 765 N N . LEU A 1 96 ? -2.430 -7.568 -0.800 1.00 89.62 96 LEU A N 1
ATOM 766 C CA . LEU A 1 96 ? -2.359 -9.010 -0.547 1.00 89.62 96 LEU A CA 1
ATOM 767 C C . LEU A 1 96 ? -3.373 -9.788 -1.392 1.00 89.62 96 LEU A C 1
ATOM 769 O O . LEU A 1 96 ? -3.017 -10.802 -1.990 1.00 89.62 96 LEU A O 1
ATOM 773 N N . GLN A 1 97 ? -4.604 -9.278 -1.498 1.00 90.31 97 GLN A N 1
ATOM 774 C CA . GLN A 1 97 ? -5.650 -9.876 -2.322 1.00 90.31 97 GLN A CA 1
ATOM 775 C C . GLN A 1 97 ? -5.271 -9.900 -3.809 1.00 90.31 97 GLN A C 1
ATOM 777 O O . GLN A 1 97 ? -5.382 -10.953 -4.433 1.00 90.31 97 GLN A O 1
ATOM 782 N N . ARG A 1 98 ? -4.795 -8.778 -4.373 1.00 89.56 98 ARG A N 1
ATOM 783 C CA . ARG A 1 98 ? -4.359 -8.709 -5.783 1.00 89.56 98 ARG A CA 1
ATOM 784 C C . ARG A 1 98 ? -3.207 -9.664 -6.080 1.00 89.56 98 ARG A C 1
ATOM 786 O O . ARG A 1 98 ? -3.190 -10.294 -7.128 1.00 89.56 98 ARG A O 1
ATOM 793 N N . MET A 1 99 ? -2.280 -9.810 -5.137 1.00 85.56 99 MET A N 1
ATOM 794 C CA . MET A 1 99 ? -1.118 -10.688 -5.288 1.00 85.56 99 MET A CA 1
ATOM 795 C C . MET A 1 99 ? -1.426 -12.168 -5.009 1.00 85.56 99 MET A C 1
ATOM 797 O O . MET A 1 99 ? -0.520 -12.997 -5.076 1.00 85.56 99 MET A O 1
ATOM 801 N N . GLY A 1 100 ? -2.670 -12.516 -4.656 1.00 84.12 100 GLY A N 1
ATOM 802 C CA . GLY A 1 100 ? -3.048 -13.885 -4.298 1.00 84.12 100 GLY A CA 1
ATOM 803 C C . GLY A 1 100 ? -2.363 -14.399 -3.025 1.00 84.12 100 GLY A C 1
ATOM 804 O O . GLY A 1 100 ? -2.208 -15.607 -2.848 1.00 84.12 100 GLY A O 1
ATOM 805 N N . ILE A 1 101 ? -1.927 -13.498 -2.138 1.00 81.12 101 ILE A N 1
ATOM 806 C CA . ILE A 1 101 ? -1.288 -13.844 -0.866 1.00 81.12 101 ILE A CA 1
ATOM 807 C C . ILE A 1 101 ? -2.389 -13.953 0.189 1.00 81.12 101 ILE A C 1
ATOM 809 O O . ILE A 1 101 ? -2.777 -12.974 0.824 1.00 81.12 101 ILE A O 1
ATOM 813 N N . PHE A 1 102 ? -2.902 -15.170 0.363 1.00 70.62 102 PHE A N 1
ATOM 814 C CA . PHE A 1 102 ? -3.969 -15.482 1.324 1.00 70.62 102 PHE A CA 1
ATOM 815 C C . PHE A 1 102 ? -3.453 -15.910 2.701 1.00 70.62 102 PHE A C 1
ATOM 817 O O . PHE A 1 102 ? -4.249 -16.228 3.587 1.00 70.62 102 PHE A O 1
ATOM 824 N N . ASP A 1 103 ? -2.131 -15.939 2.887 1.00 65.19 103 ASP A N 1
ATOM 825 C CA . ASP A 1 103 ? -1.527 -16.280 4.168 1.00 65.19 103 ASP A CA 1
ATOM 826 C C . ASP A 1 103 ? -2.035 -15.358 5.280 1.00 65.19 103 ASP A C 1
ATOM 828 O O . ASP A 1 103 ? -2.389 -14.195 5.065 1.00 65.19 103 ASP A O 1
ATOM 832 N N . HIS A 1 104 ? -2.042 -15.877 6.510 1.00 73.12 104 HIS A N 1
ATOM 833 C CA . HIS A 1 104 ? -2.384 -15.105 7.699 1.00 73.12 104 HIS A CA 1
ATOM 834 C C . HIS A 1 104 ? -1.280 -14.085 8.006 1.00 73.12 104 HIS A C 1
ATOM 836 O O . HIS A 1 104 ? -0.507 -14.247 8.953 1.00 73.12 104 HIS A O 1
ATOM 842 N N . VAL A 1 105 ? -1.194 -13.024 7.201 1.00 86.19 105 VAL A N 1
ATOM 843 C CA . VAL A 1 105 ? -0.336 -11.878 7.476 1.00 86.19 105 VAL A CA 1
ATOM 844 C C . VAL A 1 105 ? -0.832 -11.241 8.765 1.00 86.19 105 VAL A C 1
ATOM 846 O O . VAL A 1 105 ? -2.004 -10.873 8.917 1.00 86.19 105 VAL A O 1
ATOM 849 N N . ARG A 1 106 ? 0.085 -11.169 9.725 1.00 90.12 106 ARG A N 1
ATOM 850 C CA . ARG A 1 106 ? -0.147 -10.565 11.025 1.00 90.12 106 ARG A CA 1
ATOM 851 C C . ARG A 1 106 ? 0.720 -9.330 11.158 1.00 90.12 106 ARG A C 1
ATOM 853 O O . ARG A 1 106 ? 1.895 -9.353 10.793 1.00 90.12 106 ARG A O 1
ATOM 860 N N . ALA A 1 107 ? 0.132 -8.282 11.710 1.00 91.94 107 ALA A N 1
ATOM 861 C CA . ALA A 1 107 ? 0.818 -7.042 12.013 1.00 91.94 107 ALA A CA 1
ATOM 862 C C . ALA A 1 107 ? 0.306 -6.479 13.338 1.00 91.94 107 ALA A C 1
ATOM 864 O O . ALA A 1 107 ? -0.829 -6.728 13.755 1.00 91.94 107 ALA A O 1
ATOM 865 N N . SER A 1 108 ? 1.170 -5.745 14.017 1.00 92.94 108 SER A N 1
ATOM 866 C CA . SER A 1 108 ? 0.814 -4.881 15.134 1.00 92.94 108 SER A CA 1
ATOM 867 C C . SER A 1 108 ? 0.521 -3.469 14.628 1.00 92.94 108 SER A C 1
ATOM 869 O O . SER A 1 108 ? 0.980 -3.066 13.556 1.00 92.94 108 SER A O 1
ATOM 871 N N . PHE A 1 109 ? -0.219 -2.693 15.417 1.00 94.00 109 PHE A N 1
ATOM 872 C CA . PHE A 1 109 ? -0.511 -1.301 15.083 1.00 94.00 109 PHE A CA 1
ATOM 873 C C . PHE A 1 109 ? 0.761 -0.448 14.863 1.00 94.00 109 PHE A C 1
ATOM 875 O O . PHE A 1 109 ? 0.829 0.236 13.842 1.00 94.00 109 PHE A O 1
ATOM 882 N N . PRO A 1 110 ? 1.818 -0.529 15.704 1.00 94.31 110 PRO A N 1
ATOM 883 C CA . PRO A 1 110 ? 3.050 0.229 15.476 1.00 94.31 110 PRO A CA 1
ATOM 884 C C . PRO A 1 110 ? 3.801 -0.167 14.200 1.00 94.31 110 PRO A C 1
ATOM 886 O O . PRO A 1 110 ? 4.470 0.673 13.604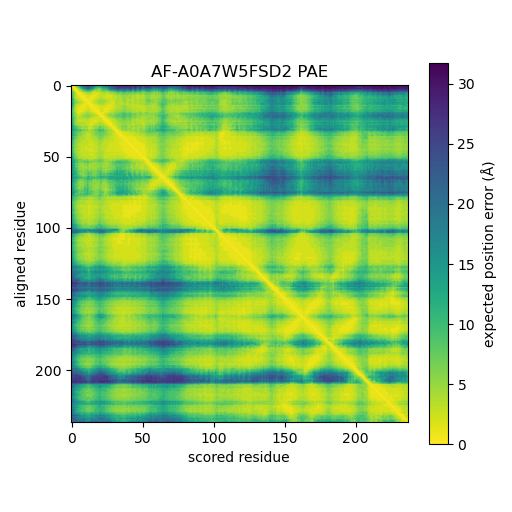 1.00 94.31 110 PRO A O 1
ATOM 889 N N . GLU A 1 111 ? 3.723 -1.433 13.775 1.00 93.62 111 GLU A N 1
ATOM 890 C CA . GLU A 1 111 ? 4.331 -1.871 12.512 1.00 93.62 111 GLU A CA 1
ATOM 891 C C . GLU A 1 111 ? 3.627 -1.240 11.309 1.00 93.62 111 GLU A C 1
ATOM 893 O O . GLU A 1 111 ? 4.307 -0.754 10.409 1.00 93.62 111 GLU A O 1
ATOM 898 N N . ILE A 1 112 ? 2.289 -1.201 11.312 1.00 95.06 112 ILE A N 1
ATOM 899 C CA . ILE A 1 112 ? 1.517 -0.521 10.264 1.00 95.06 112 ILE A CA 1
ATOM 900 C C . ILE A 1 112 ? 1.786 0.983 10.286 1.00 95.06 112 ILE A C 1
ATOM 902 O O . ILE A 1 112 ? 2.124 1.547 9.251 1.00 95.06 112 ILE A O 1
ATOM 906 N N . SER A 1 113 ? 1.713 1.616 11.459 1.00 95.06 113 SER A N 1
ATOM 907 C CA . SER A 1 113 ? 1.928 3.060 11.613 1.00 95.06 113 SER A CA 1
ATOM 908 C C . SER A 1 113 ? 3.302 3.495 11.092 1.00 95.06 113 SER A C 1
ATOM 910 O O . SER A 1 113 ? 3.402 4.440 10.312 1.00 95.06 113 SER A O 1
ATOM 912 N N . ARG A 1 114 ? 4.366 2.738 11.406 1.00 95.12 114 ARG A N 1
ATOM 913 C CA . ARG A 1 114 ? 5.730 3.026 10.927 1.00 95.12 114 ARG A CA 1
ATOM 914 C C . ARG A 1 114 ? 5.859 3.015 9.401 1.00 95.12 114 ARG A C 1
ATOM 916 O O . ARG A 1 114 ? 6.692 3.740 8.868 1.00 95.12 114 ARG A O 1
ATOM 923 N N . HIS A 1 115 ? 5.095 2.168 8.715 1.00 95.19 115 HIS A N 1
ATOM 924 C CA . HIS A 1 115 ? 5.222 1.943 7.273 1.00 95.19 115 HIS A CA 1
ATOM 925 C C . HIS A 1 115 ? 4.019 2.461 6.472 1.00 95.19 115 HIS A C 1
ATOM 927 O O . HIS A 1 115 ? 3.926 2.168 5.283 1.00 95.19 115 HIS A O 1
ATOM 933 N N . ALA A 1 116 ? 3.118 3.234 7.085 1.00 95.31 116 ALA A N 1
ATOM 934 C CA . ALA A 1 116 ? 1.835 3.608 6.493 1.00 95.31 116 ALA A CA 1
ATOM 935 C C . ALA A 1 116 ? 1.981 4.283 5.119 1.00 95.31 116 ALA A C 1
ATOM 937 O O . ALA A 1 116 ? 1.375 3.843 4.143 1.00 95.31 116 ALA A O 1
ATOM 938 N N . GLU A 1 117 ? 2.849 5.291 5.012 1.00 95.62 117 GLU A N 1
ATOM 939 C CA . GLU A 1 117 ? 3.090 6.000 3.750 1.00 95.62 117 GLU A CA 1
ATOM 940 C C . GLU A 1 117 ? 3.660 5.079 2.666 1.00 95.62 117 GLU A C 1
ATOM 942 O O . GLU A 1 117 ? 3.155 5.062 1.544 1.00 95.62 117 GLU A O 1
ATOM 947 N N . GLN A 1 118 ? 4.663 4.266 3.014 1.00 95.50 118 GLN A N 1
ATOM 948 C CA . GLN A 1 118 ? 5.282 3.311 2.092 1.00 95.50 118 GLN A CA 1
ATOM 949 C C . GLN A 1 118 ? 4.262 2.281 1.592 1.00 95.50 118 GLN A C 1
ATOM 951 O O . GLN A 1 118 ? 4.225 1.976 0.404 1.00 95.50 118 GLN A O 1
ATOM 956 N N . ILE A 1 119 ? 3.410 1.768 2.483 1.00 96.12 119 ILE A N 1
ATOM 957 C CA . ILE A 1 119 ? 2.338 0.822 2.157 1.00 96.12 119 ILE A CA 1
ATOM 958 C C . ILE A 1 119 ? 1.359 1.438 1.155 1.00 96.12 119 ILE A C 1
ATOM 960 O O . ILE A 1 119 ? 1.038 0.816 0.142 1.00 96.12 119 ILE A O 1
ATOM 964 N N . MET A 1 120 ? 0.898 2.662 1.416 1.00 95.81 120 MET A N 1
ATOM 965 C CA . MET A 1 120 ? -0.050 3.342 0.534 1.00 95.81 120 MET A CA 1
ATOM 966 C C . MET A 1 120 ? 0.570 3.692 -0.823 1.00 95.81 120 MET A C 1
ATOM 968 O O . MET A 1 120 ? -0.090 3.574 -1.851 1.00 95.81 120 MET A O 1
ATOM 972 N N . GLN A 1 121 ? 1.841 4.100 -0.858 1.00 93.81 121 GLN A N 1
ATOM 973 C CA . GLN A 1 121 ? 2.557 4.333 -2.116 1.00 93.81 121 GLN A CA 1
ATOM 974 C C . GLN A 1 121 ? 2.721 3.037 -2.914 1.00 93.81 121 GLN A C 1
ATOM 976 O O . GLN A 1 121 ? 2.460 3.014 -4.115 1.00 93.81 121 GLN A O 1
ATOM 981 N N . PHE A 1 122 ? 3.089 1.947 -2.244 1.00 95.25 122 PHE A N 1
ATOM 982 C CA . PHE A 1 122 ? 3.224 0.635 -2.864 1.00 95.25 122 PHE A CA 1
ATOM 983 C C . PHE A 1 122 ? 1.900 0.133 -3.450 1.00 95.25 122 PHE A C 1
ATOM 985 O O . PHE A 1 122 ? 1.875 -0.401 -4.558 1.00 95.25 122 PHE A O 1
ATOM 992 N N . GLU A 1 123 ? 0.784 0.342 -2.749 1.00 95.12 123 GLU A N 1
ATOM 993 C CA . GLU A 1 123 ? -0.551 -0.001 -3.245 1.00 95.12 123 GLU A CA 1
ATOM 994 C C . GLU A 1 123 ? -0.908 0.759 -4.526 1.00 95.12 123 GLU A C 1
ATOM 996 O O . GLU A 1 123 ? -1.353 0.131 -5.487 1.00 95.12 123 GLU A O 1
ATOM 1001 N N . LYS A 1 124 ? -0.607 2.062 -4.587 1.00 92.56 124 LYS A N 1
ATOM 1002 C CA . LYS A 1 124 ? -0.801 2.879 -5.794 1.00 92.56 124 LYS A CA 1
ATOM 1003 C C . LYS A 1 124 ? 0.079 2.422 -6.950 1.00 92.56 124 LYS A C 1
ATOM 1005 O O . LYS A 1 124 ? -0.363 2.412 -8.096 1.00 92.56 124 LYS A O 1
ATOM 1010 N N . ILE A 1 125 ? 1.334 2.077 -6.677 1.00 91.12 125 ILE A N 1
ATOM 1011 C CA . ILE A 1 125 ? 2.278 1.650 -7.715 1.00 91.12 125 ILE A CA 1
ATOM 1012 C C . ILE A 1 125 ? 1.880 0.277 -8.278 1.00 91.12 125 ILE A C 1
ATOM 1014 O O . ILE A 1 125 ? 1.902 0.088 -9.494 1.00 91.12 125 ILE A O 1
ATOM 1018 N N . THR A 1 126 ? 1.442 -0.641 -7.415 1.00 91.75 126 THR A N 1
ATOM 1019 C CA . THR A 1 126 ? 0.988 -1.994 -7.791 1.00 91.75 126 THR A CA 1
ATOM 1020 C C . THR A 1 126 ? -0.419 -2.057 -8.372 1.00 91.75 126 THR A C 1
ATOM 1022 O O . THR A 1 126 ? -0.853 -3.125 -8.787 1.00 91.75 126 THR A O 1
ATOM 1025 N N . ASP A 1 127 ? -1.154 -0.951 -8.391 1.00 90.19 127 ASP A N 1
ATOM 1026 C CA . ASP A 1 127 ? -2.485 -0.907 -8.980 1.00 90.19 127 ASP A CA 1
ATOM 1027 C C . ASP A 1 127 ? -2.416 -0.824 -10.501 1.00 90.19 127 ASP A C 1
ATOM 1029 O O . ASP A 1 127 ? -2.126 0.248 -11.006 1.00 90.19 127 ASP A O 1
ATOM 1033 N N . GLU A 1 128 ? -2.632 -1.915 -11.238 1.00 81.25 128 GLU A N 1
ATOM 1034 C CA . GLU A 1 128 ? -2.452 -1.974 -12.703 1.00 81.25 128 GLU A CA 1
ATOM 1035 C C . GLU A 1 128 ? -3.161 -0.837 -13.459 1.00 81.25 128 GLU A C 1
ATOM 1037 O O . GLU A 1 128 ? -2.582 -0.280 -14.394 1.00 81.25 128 GLU A O 1
ATOM 1042 N N . ASP A 1 129 ? -4.322 -0.398 -12.967 1.00 84.94 129 ASP A N 1
ATOM 1043 C CA . ASP A 1 129 ? -5.121 0.688 -13.548 1.00 84.94 129 ASP A CA 1
ATOM 1044 C C . ASP A 1 129 ? -4.528 2.090 -13.309 1.00 84.94 129 ASP A C 1
ATOM 1046 O O . ASP A 1 129 ? -4.872 3.064 -13.986 1.00 84.94 129 ASP A O 1
ATOM 1050 N N . ASN A 1 130 ? -3.596 2.222 -12.366 1.00 85.44 130 ASN A N 1
ATOM 1051 C CA . ASN A 1 130 ? -2.929 3.482 -12.077 1.00 85.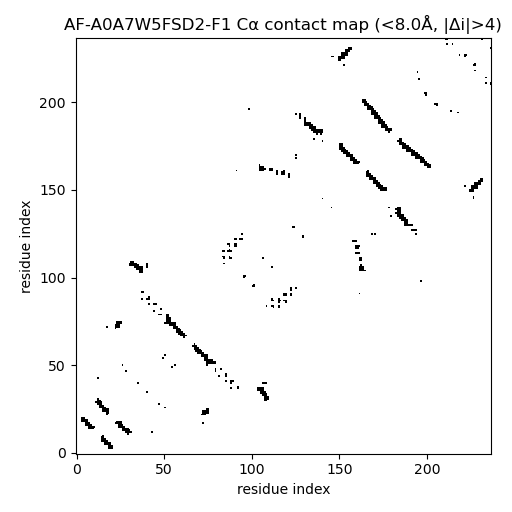44 130 ASN A CA 1
ATOM 1052 C C . ASN A 1 130 ? -1.771 3.746 -13.053 1.00 85.44 130 ASN A C 1
ATOM 1054 O O . ASN A 1 130 ? -0.601 3.467 -12.764 1.00 85.44 130 ASN A O 1
ATOM 1058 N N . LEU A 1 131 ? -2.107 4.342 -14.197 1.00 83.62 131 LEU A N 1
ATOM 1059 C CA . LEU A 1 131 ? -1.152 4.851 -15.189 1.00 83.62 131 LEU A CA 1
ATOM 1060 C C . LEU A 1 131 ? -0.699 6.295 -14.917 1.00 83.62 131 LEU A C 1
ATOM 1062 O O . LEU A 1 131 ? 0.117 6.833 -15.664 1.00 83.62 131 LEU A O 1
ATOM 1066 N N . ALA A 1 132 ? -1.174 6.932 -13.841 1.00 81.62 132 ALA A N 1
ATOM 1067 C CA . ALA A 1 132 ? -0.790 8.293 -13.456 1.00 81.62 132 ALA A CA 1
ATOM 1068 C C . ALA A 1 132 ? 0.601 8.329 -12.791 1.00 81.62 132 ALA A C 1
ATOM 1070 O O . ALA A 1 132 ? 0.794 8.887 -11.710 1.00 81.62 132 ALA A O 1
ATOM 1071 N N . MET A 1 133 ? 1.582 7.699 -13.434 1.00 80.81 133 MET A N 1
ATOM 1072 C CA . MET A 1 133 ? 2.974 7.670 -13.011 1.00 80.81 133 MET A CA 1
ATOM 1073 C C . MET A 1 133 ? 3.800 8.534 -13.954 1.00 80.81 133 MET A C 1
ATOM 1075 O O . MET A 1 133 ? 3.666 8.460 -15.170 1.00 80.81 133 MET A O 1
ATOM 1079 N N . ARG A 1 134 ? 4.673 9.352 -13.377 1.00 84.06 134 ARG A N 1
ATOM 1080 C CA . ARG A 1 134 ? 5.614 10.192 -14.110 1.00 84.06 134 ARG A CA 1
ATOM 1081 C C . ARG A 1 134 ? 7.020 9.724 -13.767 1.00 84.06 134 ARG A C 1
ATOM 1083 O O . ARG A 1 134 ? 7.359 9.679 -12.586 1.00 84.06 134 ARG A O 1
ATOM 1090 N N . LEU A 1 135 ? 7.816 9.360 -14.770 1.00 83.25 135 LEU A N 1
ATOM 1091 C CA . LEU A 1 135 ? 9.228 9.029 -14.570 1.00 83.25 135 LEU A CA 1
ATOM 1092 C C . LEU A 1 135 ? 10.087 10.079 -15.242 1.00 83.25 135 LEU A C 1
ATOM 1094 O O . LEU A 1 135 ? 9.937 10.318 -16.435 1.00 83.25 135 LEU A O 1
ATOM 1098 N N . GLU A 1 136 ? 10.991 10.661 -14.467 1.00 84.06 136 GLU A N 1
ATOM 1099 C CA . GLU A 1 136 ? 12.043 11.526 -14.980 1.00 84.06 136 GLU A CA 1
ATOM 1100 C C . GLU A 1 136 ? 13.285 10.684 -15.262 1.00 84.06 136 GLU A C 1
ATOM 1102 O O . GLU A 1 136 ? 13.739 9.918 -14.409 1.00 84.06 136 GLU A O 1
ATOM 1107 N N . MET A 1 137 ? 13.815 10.820 -16.470 1.00 83.69 137 MET A N 1
ATOM 1108 C CA . MET A 1 137 ? 15.035 10.172 -16.929 1.00 83.69 137 MET A CA 1
ATOM 1109 C C . MET A 1 137 ? 16.073 11.241 -17.212 1.00 83.69 137 MET A C 1
ATOM 1111 O O . MET A 1 137 ? 15.846 12.122 -18.041 1.00 83.69 137 MET A O 1
ATOM 1115 N N . ASP A 1 138 ? 17.231 11.117 -16.573 1.00 79.56 138 ASP A N 1
ATOM 1116 C CA . ASP A 1 138 ? 18.402 11.950 -16.849 1.00 79.56 138 ASP A CA 1
ATOM 1117 C C . ASP A 1 138 ? 19.213 11.357 -18.015 1.00 79.56 138 ASP A C 1
ATOM 1119 O O . ASP A 1 138 ? 20.390 11.022 -17.905 1.00 79.56 138 ASP A O 1
ATOM 1123 N N . ILE A 1 139 ? 18.520 11.104 -19.127 1.00 76.31 139 ILE A N 1
ATOM 1124 C CA . ILE A 1 139 ? 19.110 10.635 -20.379 1.00 76.31 139 ILE A CA 1
ATOM 1125 C C . ILE A 1 139 ? 18.721 11.659 -21.436 1.00 76.31 139 ILE A C 1
ATOM 1127 O O . ILE A 1 139 ? 17.540 11.941 -21.625 1.00 76.31 139 ILE A O 1
ATOM 1131 N N . GLY A 1 140 ? 19.712 12.252 -22.095 1.00 68.25 140 GLY A N 1
ATOM 1132 C CA . GLY A 1 140 ? 19.467 13.285 -23.095 1.00 68.25 140 GLY A CA 1
ATOM 1133 C C . GLY A 1 140 ? 18.960 12.711 -24.427 1.00 68.25 140 GLY A C 1
ATOM 1134 O O . GLY A 1 140 ? 19.254 11.562 -24.763 1.00 68.25 140 GLY A O 1
ATOM 1135 N N . PRO A 1 141 ? 18.286 13.523 -25.260 1.00 67.56 141 PRO A N 1
ATOM 1136 C CA . PRO A 1 141 ? 17.771 13.109 -26.572 1.00 67.56 141 PRO A CA 1
ATOM 1137 C C . PRO A 1 141 ? 18.843 12.744 -27.606 1.00 67.56 141 PRO A C 1
ATOM 1139 O O . PRO A 1 141 ? 18.519 12.241 -28.678 1.00 67.56 141 PRO A O 1
ATOM 1142 N N . HIS A 1 142 ? 20.113 13.000 -27.298 1.00 69.62 142 HIS A N 1
ATOM 1143 C CA . HIS A 1 142 ? 21.256 12.686 -28.151 1.00 69.62 142 HIS A CA 1
ATOM 1144 C C . HIS A 1 142 ? 22.131 11.563 -27.585 1.00 69.62 142 HIS A C 1
ATOM 1146 O O . HIS A 1 142 ? 23.259 11.393 -28.043 1.00 69.62 142 HIS A O 1
ATOM 1152 N N . ASP A 1 143 ? 21.651 10.815 -26.583 1.00 76.50 143 ASP A N 1
ATOM 1153 C CA . ASP A 1 143 ? 22.377 9.642 -26.104 1.00 76.50 143 ASP A CA 1
ATOM 1154 C C . ASP A 1 143 ? 22.460 8.599 -27.236 1.00 76.50 143 ASP A C 1
ATOM 1156 O O . ASP A 1 143 ? 21.424 8.121 -27.705 1.00 76.50 143 ASP A O 1
ATOM 1160 N N . PRO A 1 144 ? 23.670 8.231 -27.697 1.00 75.06 144 PRO A N 1
ATOM 1161 C CA . PRO A 1 144 ? 23.850 7.335 -28.839 1.00 75.06 144 PRO A CA 1
ATOM 1162 C C . PRO A 1 144 ? 23.356 5.906 -28.579 1.00 75.06 144 PRO A C 1
ATOM 1164 O O . PRO A 1 144 ? 23.306 5.104 -29.508 1.00 75.06 144 PRO A O 1
ATOM 1167 N N . ARG A 1 145 ? 23.017 5.569 -27.328 1.00 79.88 145 ARG A N 1
ATOM 1168 C CA . ARG A 1 145 ? 22.453 4.269 -26.942 1.00 79.88 145 ARG A CA 1
ATOM 1169 C C . ARG A 1 145 ? 20.944 4.187 -27.175 1.00 79.88 145 ARG A C 1
ATOM 1171 O O . ARG A 1 145 ? 20.394 3.095 -27.081 1.00 79.88 145 ARG A O 1
ATOM 1178 N N . LEU A 1 146 ? 20.282 5.312 -27.445 1.00 83.62 146 LEU A N 1
ATOM 1179 C CA . LEU A 1 146 ? 18.839 5.362 -27.650 1.00 83.62 146 LEU A CA 1
ATOM 1180 C C . LEU A 1 146 ? 18.484 5.216 -29.128 1.00 83.62 146 LEU A C 1
ATOM 1182 O O . LEU A 1 146 ? 18.990 5.943 -29.983 1.00 83.62 146 LEU A O 1
ATOM 1186 N N . ASP A 1 147 ? 17.548 4.318 -29.413 1.00 84.81 147 ASP A N 1
ATOM 1187 C CA . ASP A 1 147 ? 16.917 4.208 -30.722 1.00 84.81 147 ASP A CA 1
ATOM 1188 C C . ASP A 1 147 ? 15.639 5.067 -30.745 1.00 84.81 147 ASP A C 1
ATOM 1190 O O . ASP A 1 147 ? 14.664 4.728 -30.065 1.00 84.81 147 ASP A O 1
ATOM 1194 N N . PRO A 1 148 ? 15.588 6.164 -31.522 1.00 80.31 148 PRO A N 1
ATOM 1195 C CA . PRO A 1 148 ? 14.419 7.040 -31.571 1.00 80.31 148 PRO A CA 1
ATOM 1196 C C . PRO A 1 148 ? 13.172 6.368 -32.170 1.00 80.31 148 PRO A C 1
ATOM 1198 O O . PRO A 1 148 ? 12.074 6.908 -32.037 1.00 80.31 148 PRO A O 1
ATOM 1201 N N . ALA A 1 149 ? 13.311 5.213 -32.834 1.00 85.50 149 ALA A N 1
ATOM 1202 C CA . ALA A 1 149 ? 12.181 4.444 -33.348 1.00 85.50 149 ALA A CA 1
ATOM 1203 C C . ALA A 1 149 ? 11.526 3.547 -32.281 1.00 85.50 149 ALA A C 1
ATOM 1205 O O . ALA A 1 149 ? 10.396 3.094 -32.485 1.00 85.50 149 ALA A O 1
ATOM 1206 N N . LYS A 1 150 ? 12.209 3.287 -31.157 1.00 89.38 150 LYS A N 1
ATOM 1207 C CA . LYS A 1 150 ? 11.730 2.405 -30.086 1.00 89.38 150 LYS A CA 1
ATOM 1208 C C . LYS A 1 150 ? 11.042 3.181 -28.964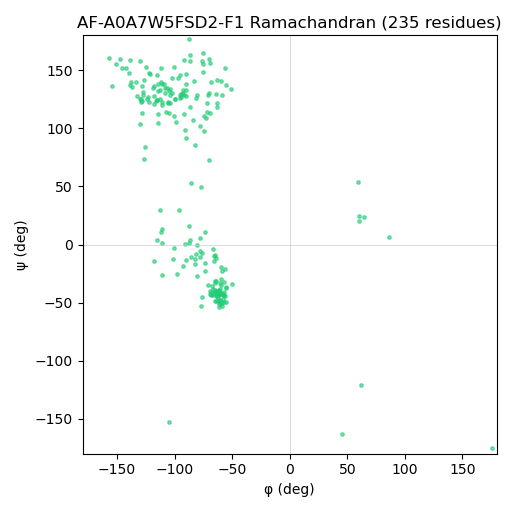 1.00 89.38 150 LYS A C 1
ATOM 1210 O O . LYS A 1 150 ? 11.438 4.284 -28.590 1.00 89.38 150 LYS A O 1
ATOM 1215 N N . GLU A 1 151 ? 10.023 2.564 -28.375 1.00 93.00 151 GLU A N 1
ATOM 1216 C CA . GLU A 1 151 ? 9.435 3.039 -27.119 1.00 93.00 151 GLU A CA 1
ATOM 1217 C C . GLU A 1 151 ? 10.347 2.706 -25.937 1.00 93.00 151 GLU A C 1
ATOM 1219 O O . GLU A 1 151 ? 11.261 1.890 -26.055 1.00 93.00 151 GLU A O 1
ATOM 1224 N N . PHE A 1 152 ? 10.108 3.332 -24.789 1.00 93.06 152 PHE A N 1
ATOM 1225 C CA . PHE A 1 152 ? 10.853 3.047 -23.570 1.00 93.06 152 PHE A CA 1
ATOM 1226 C C . PHE A 1 152 ? 10.162 1.944 -22.781 1.00 93.06 152 PHE A C 1
ATOM 1228 O O . PHE A 1 152 ? 8.941 1.963 -22.636 1.00 93.06 152 PHE A O 1
ATOM 1235 N N . ALA A 1 153 ? 10.958 1.018 -22.250 1.00 94.75 153 ALA A N 1
ATOM 1236 C CA . ALA A 1 153 ? 10.546 0.061 -21.234 1.00 94.75 153 ALA A CA 1
ATOM 1237 C C . ALA A 1 153 ? 11.335 0.373 -19.958 1.00 94.75 153 ALA A C 1
ATOM 1239 O O . ALA A 1 153 ? 12.531 0.111 -19.864 1.00 94.75 153 ALA A O 1
ATOM 1240 N N . CYS A 1 154 ? 10.669 0.981 -18.983 1.00 93.12 154 CYS A N 1
ATOM 1241 C CA . CYS A 1 154 ? 11.274 1.402 -17.728 1.00 93.12 154 CYS A CA 1
ATOM 1242 C C . CYS A 1 154 ? 10.952 0.387 -16.635 1.00 93.12 154 CYS A C 1
ATOM 1244 O O . CYS A 1 154 ? 9.805 0.294 -16.194 1.00 93.12 154 CYS A O 1
ATOM 1246 N N . VAL A 1 155 ? 11.957 -0.355 -16.179 1.00 93.56 155 VAL A N 1
ATOM 1247 C CA . VAL A 1 155 ? 11.800 -1.374 -15.139 1.00 93.56 155 VAL A CA 1
ATOM 1248 C C . VAL A 1 155 ? 12.127 -0.767 -13.781 1.00 93.56 155 VAL A C 1
ATOM 1250 O O . VAL A 1 155 ? 13.183 -0.163 -13.576 1.00 93.56 155 VAL A O 1
ATOM 1253 N N . ARG A 1 156 ? 11.222 -0.955 -12.824 1.00 92.50 156 ARG A N 1
ATOM 1254 C CA . ARG A 1 156 ? 11.374 -0.554 -11.426 1.00 92.50 156 ARG A CA 1
ATOM 1255 C C . ARG A 1 156 ? 11.240 -1.766 -10.520 1.00 92.50 156 ARG A C 1
ATOM 1257 O O . ARG A 1 156 ? 10.440 -2.659 -10.792 1.00 92.50 156 ARG A O 1
ATOM 1264 N N . PHE A 1 157 ? 11.976 -1.747 -9.417 1.00 92.12 157 PHE A N 1
ATOM 1265 C CA . PHE A 1 157 ? 11.738 -2.636 -8.292 1.00 92.12 157 PHE A CA 1
ATOM 1266 C C . PHE A 1 157 ? 11.228 -1.808 -7.121 1.00 92.12 157 PHE A C 1
ATOM 1268 O O . PHE A 1 157 ? 11.889 -0.868 -6.687 1.00 92.12 157 PHE A O 1
ATOM 1275 N N . GLU A 1 158 ? 10.050 -2.153 -6.625 1.00 92.00 158 GLU A N 1
ATOM 1276 C CA . GLU A 1 158 ? 9.437 -1.503 -5.471 1.00 92.00 158 GLU A CA 1
ATOM 1277 C C . GLU A 1 158 ? 9.170 -2.542 -4.402 1.00 92.00 158 GLU A C 1
ATOM 1279 O O . GLU A 1 158 ? 8.866 -3.693 -4.712 1.00 92.00 158 GLU A O 1
ATOM 1284 N N . TRP A 1 159 ? 9.253 -2.151 -3.135 1.00 91.81 159 TRP A N 1
ATOM 1285 C CA . TRP A 1 159 ? 8.928 -3.048 -2.034 1.00 91.81 159 TRP A CA 1
ATOM 1286 C C . TRP A 1 159 ? 8.294 -2.313 -0.862 1.00 91.81 159 TRP A C 1
ATOM 1288 O O . TRP A 1 159 ? 8.560 -1.137 -0.605 1.00 91.81 159 TRP A O 1
ATOM 1298 N N . ALA A 1 160 ? 7.471 -3.042 -0.116 1.00 92.75 160 ALA A N 1
ATOM 1299 C CA . ALA A 1 160 ? 6.872 -2.581 1.124 1.00 92.75 160 ALA A CA 1
ATOM 1300 C C . ALA A 1 160 ? 6.869 -3.683 2.183 1.00 92.75 160 ALA A C 1
ATOM 1302 O O . ALA A 1 160 ? 6.973 -4.880 1.888 1.00 92.75 160 ALA A O 1
ATOM 1303 N N . ARG A 1 161 ? 6.768 -3.258 3.444 1.00 90.25 161 ARG A N 1
ATOM 1304 C CA . ARG A 1 161 ? 6.644 -4.147 4.601 1.00 90.25 161 ARG A CA 1
ATOM 1305 C C . ARG A 1 161 ? 5.240 -4.117 5.165 1.00 90.25 161 ARG A C 1
ATOM 1307 O O . ARG A 1 161 ? 4.677 -3.056 5.402 1.00 90.25 161 ARG A O 1
ATOM 1314 N N . PHE A 1 162 ? 4.731 -5.308 5.443 1.00 88.12 162 PHE A N 1
ATOM 1315 C CA . PHE A 1 162 ? 3.390 -5.564 5.942 1.00 88.12 162 PHE A CA 1
ATOM 1316 C C . PHE A 1 162 ? 3.509 -6.400 7.217 1.00 88.12 162 PHE A C 1
ATOM 1318 O O . PHE A 1 162 ? 3.496 -7.634 7.193 1.00 88.12 162 PHE A O 1
ATOM 1325 N N . GLY A 1 163 ? 3.738 -5.722 8.343 1.00 84.88 163 GLY A N 1
ATOM 1326 C CA . GLY A 1 163 ? 4.139 -6.383 9.584 1.00 84.88 163 GLY A CA 1
ATOM 1327 C C . GLY A 1 163 ? 5.476 -7.107 9.413 1.00 84.88 163 GLY A C 1
ATOM 1328 O O . GLY A 1 163 ? 6.491 -6.508 9.049 1.00 84.88 163 GLY A O 1
ATOM 1329 N N . ALA A 1 164 ? 5.470 -8.417 9.644 1.00 80.75 164 ALA A N 1
ATOM 1330 C CA . ALA A 1 164 ? 6.664 -9.246 9.507 1.00 80.75 164 ALA A CA 1
ATOM 1331 C C . ALA A 1 164 ? 6.965 -9.673 8.052 1.00 80.75 164 ALA A C 1
ATOM 1333 O O . ALA A 1 164 ? 8.027 -10.236 7.787 1.00 80.75 164 ALA A O 1
ATOM 1334 N N . TRP A 1 165 ? 6.053 -9.411 7.112 1.00 84.81 165 TRP A N 1
ATOM 1335 C CA . TRP A 1 165 ? 6.227 -9.731 5.697 1.00 84.81 165 TRP A CA 1
ATOM 1336 C C . TRP A 1 165 ? 6.881 -8.578 4.938 1.00 84.81 165 TRP A C 1
ATOM 1338 O O . TRP A 1 165 ? 6.614 -7.411 5.223 1.00 84.81 165 TRP A O 1
ATOM 1348 N N . SER A 1 166 ? 7.683 -8.909 3.929 1.00 88.00 166 SER A N 1
ATOM 1349 C CA . SER A 1 166 ? 8.107 -7.960 2.895 1.00 88.00 166 SER A CA 1
ATOM 1350 C C . SER A 1 166 ? 7.610 -8.449 1.545 1.00 88.00 166 SER A C 1
ATOM 1352 O O . SER A 1 166 ? 7.758 -9.630 1.235 1.00 88.00 166 SER A O 1
ATOM 1354 N N . ILE A 1 167 ? 7.050 -7.556 0.737 1.00 88.69 167 ILE A N 1
ATOM 1355 C CA . ILE A 1 167 ? 6.631 -7.865 -0.630 1.00 88.69 167 ILE A CA 1
ATOM 1356 C C . ILE A 1 167 ? 7.337 -6.883 -1.549 1.00 88.69 167 ILE A C 1
ATOM 1358 O O . ILE A 1 167 ? 7.258 -5.676 -1.336 1.00 88.69 167 ILE A O 1
ATOM 1362 N N . GLY A 1 168 ? 8.049 -7.419 -2.530 1.00 90.50 168 GLY A N 1
ATOM 1363 C CA . GLY A 1 168 ? 8.665 -6.691 -3.622 1.00 90.50 168 GLY A CA 1
ATOM 1364 C C . GLY A 1 168 ? 7.982 -7.024 -4.940 1.00 90.50 168 GLY A C 1
ATOM 1365 O O . GLY A 1 168 ? 7.439 -8.117 -5.109 1.00 90.50 168 GLY A O 1
ATOM 1366 N N . VAL A 1 169 ? 8.008 -6.085 -5.873 1.00 91.75 169 VAL A N 1
ATOM 1367 C CA . VAL A 1 169 ? 7.455 -6.236 -7.217 1.00 91.75 169 VAL A CA 1
ATOM 1368 C C . VAL A 1 169 ? 8.410 -5.642 -8.237 1.00 91.75 169 VAL A C 1
ATOM 1370 O O . VAL A 1 169 ? 8.926 -4.541 -8.048 1.00 91.75 169 VAL A O 1
ATOM 1373 N N . PHE A 1 170 ? 8.615 -6.369 -9.329 1.00 93.44 170 PHE A N 1
ATOM 1374 C CA . PHE A 1 170 ? 9.175 -5.805 -10.547 1.00 93.44 170 PHE A CA 1
ATOM 1375 C C . PHE A 1 170 ? 8.038 -5.299 -11.421 1.00 93.44 170 PHE A C 1
ATOM 1377 O O . PHE A 1 170 ? 7.084 -6.031 -11.691 1.00 93.44 170 PHE A O 1
ATOM 1384 N N . ILE A 1 171 ? 8.143 -4.045 -11.841 1.00 94.06 171 ILE A N 1
ATOM 1385 C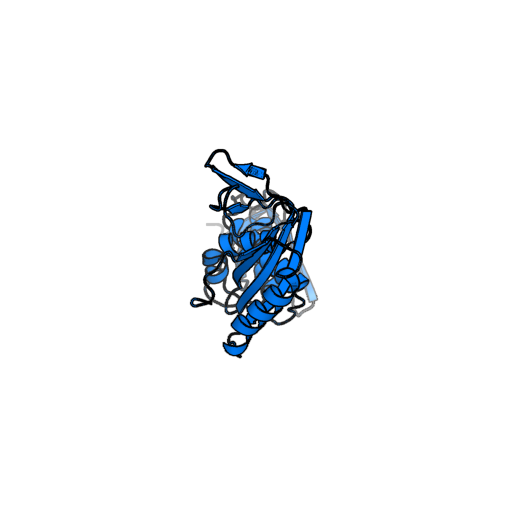 CA . ILE A 1 171 ? 7.140 -3.371 -12.655 1.00 94.06 171 ILE A CA 1
ATOM 1386 C C . ILE A 1 171 ? 7.833 -2.792 -13.876 1.00 94.06 171 ILE A C 1
ATOM 1388 O O . ILE A 1 171 ? 8.797 -2.041 -13.733 1.00 94.06 171 ILE A O 1
ATOM 1392 N N . THR A 1 172 ? 7.302 -3.090 -15.056 1.00 95.06 172 THR A N 1
ATOM 1393 C CA . THR A 1 172 ? 7.715 -2.463 -16.310 1.00 95.06 172 THR A CA 1
ATOM 1394 C C . THR A 1 172 ? 6.672 -1.440 -16.731 1.00 95.06 172 THR A C 1
ATOM 1396 O O . THR A 1 172 ? 5.476 -1.728 -16.792 1.00 95.06 172 THR A O 1
ATOM 1399 N N . LEU A 1 173 ? 7.136 -0.232 -17.026 1.00 94.44 173 LEU A N 1
ATOM 1400 C CA . LEU A 1 173 ? 6.339 0.876 -17.533 1.00 94.44 173 LEU A CA 1
ATOM 1401 C C . LEU A 1 173 ? 6.737 1.132 -18.980 1.00 94.44 173 LEU A C 1
ATOM 1403 O O . LEU A 1 173 ? 7.900 1.429 -19.249 1.00 94.44 173 LEU A O 1
ATOM 1407 N N . ILE A 1 174 ? 5.784 1.007 -19.900 1.00 94.25 174 ILE A N 1
ATOM 1408 C CA . ILE A 1 174 ? 6.036 1.132 -21.336 1.00 94.25 174 ILE A CA 1
ATOM 1409 C C . ILE A 1 174 ? 5.354 2.381 -21.870 1.00 94.25 174 ILE A C 1
ATOM 1411 O O . ILE A 1 174 ? 4.176 2.628 -21.596 1.00 94.25 174 ILE A O 1
ATOM 1415 N N . GLY A 1 175 ? 6.083 3.167 -22.654 1.00 92.81 175 GLY A N 1
ATOM 1416 C CA . GLY A 1 175 ? 5.511 4.305 -23.358 1.00 92.81 175 GLY A CA 1
ATOM 1417 C C . GLY A 1 175 ? 6.542 5.133 -24.108 1.00 92.81 175 GLY A C 1
ATOM 1418 O O . GLY A 1 175 ? 7.730 4.812 -24.165 1.00 92.81 175 GLY A O 1
ATOM 1419 N N . ARG A 1 176 ? 6.072 6.241 -24.675 1.00 89.44 176 ARG A N 1
ATOM 1420 C CA . ARG A 1 176 ? 6.926 7.211 -25.360 1.00 89.44 176 ARG A CA 1
ATOM 1421 C C . ARG A 1 176 ? 7.296 8.337 -24.402 1.00 89.44 176 ARG A C 1
ATOM 1423 O O . ARG A 1 176 ? 6.393 8.907 -23.786 1.00 89.44 176 ARG A O 1
ATOM 1430 N N . PRO A 1 177 ? 8.585 8.671 -24.264 1.0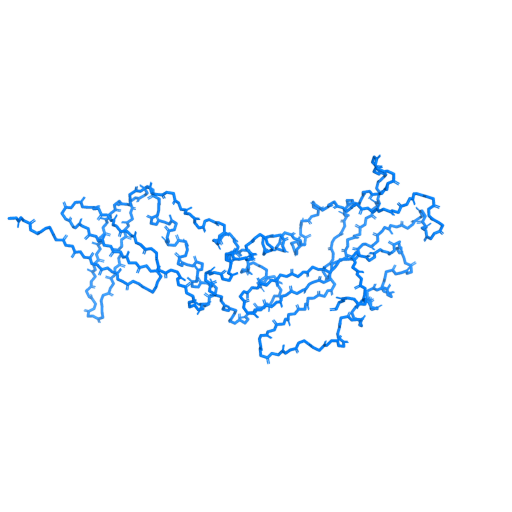0 87.56 177 PRO A N 1
ATOM 1431 C CA . PRO A 1 177 ? 8.979 9.809 -23.461 1.00 87.56 177 PRO A CA 1
ATOM 1432 C C . PRO A 1 177 ? 8.685 11.124 -24.180 1.00 87.56 177 PRO A C 1
ATOM 1434 O O . PRO A 1 177 ? 8.681 11.204 -25.409 1.00 87.56 177 PRO A O 1
ATOM 1437 N N . PHE A 1 178 ? 8.524 12.174 -23.389 1.00 86.44 178 PHE A N 1
ATOM 1438 C CA . PHE A 1 178 ? 8.464 13.557 -23.836 1.00 86.44 178 PHE A CA 1
ATOM 1439 C C . PHE A 1 178 ? 9.664 14.312 -23.263 1.00 86.44 178 PHE A C 1
ATOM 1441 O O . PHE A 1 178 ? 10.086 13.993 -22.151 1.00 86.44 178 PHE A O 1
ATOM 1448 N N . PRO A 1 179 ? 10.236 15.292 -23.976 1.00 82.88 179 PRO A N 1
ATOM 1449 C CA . PRO A 1 179 ? 11.288 16.135 -23.416 1.00 82.88 179 PRO A CA 1
ATOM 1450 C C . PRO A 1 179 ? 10.817 16.794 -22.115 1.00 82.88 179 PRO A C 1
ATOM 1452 O O . PRO A 1 179 ? 9.681 17.267 -22.047 1.00 82.88 179 PRO A O 1
ATOM 1455 N N . SER A 1 180 ? 11.679 16.826 -21.101 1.00 81.81 180 SER A N 1
ATOM 1456 C CA . SER A 1 180 ? 11.429 17.565 -19.864 1.00 81.81 180 SER A CA 1
ATOM 1457 C C . SER A 1 180 ? 12.176 18.901 -19.867 1.00 81.81 180 SER A C 1
ATOM 1459 O O . SER A 1 180 ? 13.230 19.041 -20.491 1.00 81.81 180 SER A O 1
ATOM 1461 N N . ASP A 1 181 ? 11.652 19.892 -19.140 1.00 76.25 181 ASP A N 1
ATOM 1462 C CA . ASP A 1 181 ? 12.238 21.242 -19.061 1.00 76.25 181 ASP A CA 1
ATOM 1463 C C . ASP A 1 181 ? 13.681 21.246 -18.510 1.00 76.25 181 ASP A C 1
ATOM 1465 O O . ASP A 1 181 ? 14.431 22.197 -18.720 1.00 76.25 181 ASP A O 1
ATOM 1469 N N . GLY A 1 182 ? 14.082 20.173 -17.818 1.00 73.56 182 GLY A N 1
ATOM 1470 C CA . GLY A 1 182 ? 15.421 19.977 -17.258 1.00 73.56 182 GLY A CA 1
ATOM 1471 C C . GLY A 1 182 ? 16.445 19.361 -18.218 1.00 73.56 182 GLY A C 1
ATOM 1472 O O . GLY A 1 182 ? 17.560 19.086 -17.790 1.00 73.56 182 GLY A O 1
ATOM 1473 N N . GLY A 1 183 ? 16.092 19.126 -19.488 1.00 70.44 183 GLY A N 1
ATOM 1474 C CA . GLY A 1 183 ? 16.992 18.523 -20.482 1.00 70.44 183 GLY A CA 1
ATOM 1475 C C . GLY A 1 183 ? 17.007 16.989 -20.501 1.00 70.44 183 GLY A C 1
ATOM 1476 O O . GLY A 1 183 ? 17.797 16.402 -21.240 1.00 70.44 183 GLY A O 1
ATOM 1477 N N . GLY A 1 184 ? 16.126 16.354 -19.725 1.00 80.94 184 GLY A N 1
ATOM 1478 C CA . GLY A 1 184 ? 15.908 14.911 -19.720 1.00 80.94 184 GLY A CA 1
ATOM 1479 C C . GLY A 1 184 ? 14.609 14.520 -20.422 1.00 80.94 184 GLY A C 1
ATOM 1480 O O . GLY A 1 184 ? 14.096 15.226 -21.297 1.00 80.94 184 GLY A O 1
ATOM 1481 N N . PHE A 1 185 ? 14.049 13.393 -19.997 1.00 83.50 185 PHE A N 1
ATOM 1482 C CA . PHE A 1 185 ? 12.784 12.879 -20.502 1.00 83.50 185 PHE A CA 1
ATOM 1483 C C . PHE A 1 185 ? 11.790 12.602 -19.381 1.00 83.50 185 PHE A C 1
ATOM 1485 O O . PHE A 1 185 ? 12.133 12.033 -18.350 1.00 83.50 185 PHE A O 1
ATOM 1492 N N . THR A 1 186 ? 10.528 12.910 -19.646 1.00 85.75 186 THR A N 1
ATOM 1493 C CA . THR A 1 186 ? 9.385 12.505 -18.841 1.00 85.75 186 THR A CA 1
ATOM 1494 C C . THR A 1 186 ? 8.642 11.370 -19.543 1.00 85.75 186 THR A C 1
ATOM 1496 O O . THR A 1 186 ? 8.147 11.547 -20.655 1.00 85.75 186 THR A O 1
ATOM 1499 N N . LEU A 1 187 ? 8.505 10.215 -18.893 1.00 86.81 187 LEU A N 1
ATOM 1500 C CA . LEU A 1 187 ? 7.645 9.130 -19.367 1.00 86.81 187 LEU A CA 1
ATOM 1501 C C . LEU A 1 187 ? 6.269 9.210 -18.700 1.00 86.81 187 LEU A C 1
ATOM 1503 O O . LEU A 1 187 ? 6.171 9.188 -17.470 1.00 86.81 187 LEU A O 1
ATOM 1507 N N . LEU A 1 188 ? 5.225 9.234 -19.529 1.00 87.25 188 LEU A N 1
ATOM 1508 C CA . LEU A 1 188 ? 3.857 8.900 -19.138 1.00 87.25 188 LEU A CA 1
ATOM 1509 C C . LEU A 1 188 ? 3.555 7.502 -19.704 1.00 87.25 188 LEU A C 1
ATOM 1511 O O . LEU A 1 188 ? 3.565 7.342 -20.928 1.00 87.25 188 LEU A O 1
ATOM 1515 N N . PRO A 1 189 ? 3.364 6.475 -18.859 1.00 89.31 189 PRO A N 1
ATOM 1516 C CA . PRO A 1 189 ? 3.225 5.107 -19.329 1.00 89.31 189 PRO A CA 1
ATOM 1517 C C . PRO A 1 189 ? 1.897 4.917 -20.063 1.00 89.31 189 PRO A C 1
ATOM 1519 O O . PRO A 1 189 ? 0.831 5.250 -19.550 1.00 89.31 189 PRO A O 1
ATOM 1522 N N . ALA A 1 190 ? 1.969 4.328 -21.253 1.00 91.75 190 ALA A N 1
ATOM 1523 C CA . ALA A 1 190 ? 0.806 3.805 -21.958 1.00 91.75 190 ALA A CA 1
ATOM 1524 C C . ALA A 1 190 ? 0.400 2.428 -21.412 1.00 91.75 190 ALA A C 1
ATOM 1526 O O . ALA A 1 190 ? -0.763 2.044 -21.504 1.00 91.75 190 ALA A O 1
ATOM 1527 N N . GLN A 1 191 ? 1.362 1.683 -20.858 1.00 92.94 191 GLN A N 1
ATOM 1528 C CA . GLN A 1 191 ? 1.141 0.372 -20.259 1.00 92.94 191 GLN A CA 1
ATOM 1529 C C . GLN A 1 191 ? 1.953 0.220 -18.974 1.00 92.94 191 GLN A C 1
ATOM 1531 O O . GLN A 1 191 ? 3.075 0.725 -18.860 1.00 92.94 191 GLN A O 1
ATOM 1536 N N . LYS A 1 192 ? 1.390 -0.532 -18.029 1.00 93.81 192 LYS A N 1
ATOM 1537 C CA . LYS A 1 192 ? 2.057 -0.980 -16.811 1.00 93.81 192 LYS A CA 1
ATOM 1538 C C . LYS A 1 192 ? 1.906 -2.487 -16.684 1.00 93.81 192 LYS A C 1
ATOM 1540 O O . LYS A 1 192 ? 0.805 -3.006 -16.818 1.00 93.81 192 LYS A O 1
ATOM 1545 N N . ILE A 1 193 ? 3.013 -3.168 -16.420 1.00 93.56 193 ILE A N 1
ATOM 1546 C CA . ILE A 1 193 ? 3.070 -4.625 -16.333 1.00 93.56 193 ILE A CA 1
ATOM 1547 C C . ILE A 1 193 ? 3.762 -4.999 -15.028 1.00 93.56 193 ILE A C 1
ATOM 1549 O O . ILE A 1 193 ? 4.884 -4.562 -14.773 1.00 93.56 193 ILE A O 1
ATOM 1553 N N . ILE A 1 194 ? 3.108 -5.817 -14.205 1.00 92.56 194 ILE A N 1
ATOM 1554 C CA . ILE A 1 194 ? 3.746 -6.455 -13.051 1.00 92.56 194 ILE A CA 1
ATOM 1555 C C . ILE A 1 194 ? 4.450 -7.714 -13.558 1.00 92.56 194 ILE A C 1
ATOM 1557 O O . ILE A 1 194 ? 3.806 -8.700 -13.902 1.00 92.56 194 ILE A O 1
ATOM 1561 N N . GLU A 1 195 ? 5.778 -7.679 -13.627 1.00 93.12 195 GLU A N 1
ATOM 1562 C CA . GLU A 1 195 ? 6.578 -8.788 -14.166 1.00 93.12 195 GLU A CA 1
ATOM 1563 C C . GLU A 1 195 ? 6.677 -9.940 -13.172 1.00 93.12 195 GLU A C 1
ATOM 1565 O O . GLU A 1 195 ? 6.546 -11.116 -13.518 1.00 93.12 195 GLU A O 1
ATOM 1570 N N . LYS A 1 196 ? 6.939 -9.599 -11.908 1.00 90.75 196 LYS A N 1
ATOM 1571 C CA . LYS A 1 196 ? 7.177 -10.585 -10.861 1.00 90.75 196 LYS A CA 1
ATOM 1572 C C . LYS A 1 196 ? 6.828 -10.025 -9.497 1.00 90.75 196 LYS A C 1
ATOM 1574 O O . LYS A 1 196 ? 7.237 -8.920 -9.149 1.00 90.75 196 LYS A O 1
ATOM 1579 N N . VAL A 1 197 ? 6.146 -10.841 -8.702 1.00 89.06 197 VAL A N 1
ATOM 1580 C CA . VAL A 1 197 ? 5.883 -10.589 -7.283 1.00 89.06 197 VAL A CA 1
ATOM 1581 C C . VAL A 1 197 ? 6.797 -11.473 -6.451 1.00 89.06 197 VAL A C 1
ATOM 1583 O O . VAL A 1 197 ? 6.944 -12.669 -6.715 1.00 89.06 197 VAL A O 1
ATOM 1586 N N . ILE A 1 198 ? 7.413 -10.883 -5.435 1.00 86.50 198 ILE A N 1
ATOM 1587 C CA . ILE A 1 198 ? 8.378 -11.537 -4.563 1.00 86.50 198 ILE A CA 1
ATOM 1588 C C . ILE A 1 198 ? 7.944 -11.299 -3.129 1.00 86.50 198 ILE A C 1
ATOM 1590 O O . ILE A 1 198 ? 7.983 -10.182 -2.630 1.00 86.50 198 ILE A O 1
ATOM 1594 N N . SER A 1 199 ? 7.539 -12.357 -2.442 1.00 84.12 199 SER A N 1
ATOM 1595 C CA . SER A 1 199 ? 7.145 -12.285 -1.038 1.00 84.12 199 SER A CA 1
ATOM 1596 C C . SER A 1 199 ? 8.189 -12.955 -0.156 1.00 84.12 199 SER A C 1
ATOM 1598 O O . SER A 1 199 ? 8.548 -14.115 -0.372 1.00 84.12 199 SER A O 1
ATOM 1600 N N . ARG A 1 200 ? 8.622 -12.259 0.892 1.00 81.56 200 ARG A N 1
ATOM 1601 C CA . ARG A 1 200 ? 9.437 -12.812 1.970 1.00 81.56 200 ARG A CA 1
ATOM 1602 C C . ARG A 1 200 ? 8.582 -12.940 3.222 1.00 81.56 200 ARG A C 1
ATOM 1604 O O . ARG A 1 200 ? 8.184 -11.938 3.818 1.00 81.56 200 ARG A O 1
ATOM 1611 N N . SER A 1 201 ? 8.350 -14.184 3.627 1.00 75.56 201 SER A N 1
ATOM 1612 C CA . SER A 1 201 ? 7.754 -14.489 4.925 1.00 75.56 201 SER A CA 1
ATOM 1613 C C . SER A 1 201 ? 8.843 -14.569 6.006 1.00 75.56 201 SER A C 1
ATOM 1615 O O . SER A 1 201 ? 10.008 -14.842 5.697 1.00 75.56 201 SER A O 1
ATOM 1617 N N . PRO A 1 202 ? 8.496 -14.385 7.289 1.00 70.56 202 PRO A N 1
ATOM 1618 C CA . PRO A 1 202 ? 9.446 -14.551 8.393 1.00 70.56 202 PRO A CA 1
ATOM 1619 C C . PRO A 1 202 ? 10.050 -15.958 8.474 1.00 70.56 202 PRO A C 1
ATOM 1621 O O . PRO A 1 202 ? 11.175 -16.122 8.935 1.00 70.56 202 PRO A O 1
ATOM 1624 N N . SER A 1 203 ? 9.298 -16.975 8.041 1.00 65.25 203 SER A N 1
ATOM 1625 C CA . SER A 1 203 ? 9.660 -18.390 8.161 1.00 65.25 203 SER A CA 1
ATOM 1626 C C . SER A 1 203 ? 10.445 -18.936 6.967 1.00 65.25 203 SER A C 1
ATOM 1628 O O . SER A 1 203 ? 11.018 -20.019 7.070 1.00 65.25 203 SER A O 1
ATOM 1630 N N . LYS A 1 204 ? 10.505 -18.208 5.844 1.00 63.72 204 LYS A N 1
ATOM 1631 C CA . LYS A 1 204 ? 11.306 -18.578 4.671 1.00 63.72 204 LYS A CA 1
ATOM 1632 C C . LYS A 1 204 ? 12.153 -17.387 4.219 1.00 63.72 204 LYS A C 1
ATOM 1634 O O . LYS A 1 204 ? 11.615 -16.469 3.594 1.00 63.72 204 LYS A O 1
ATOM 1639 N N . PRO A 1 205 ? 13.468 -17.372 4.510 1.00 55.88 205 PRO A N 1
ATOM 1640 C CA . PRO A 1 205 ? 14.352 -16.383 3.916 1.00 55.88 205 PRO A CA 1
ATOM 1641 C C . PRO A 1 205 ? 14.320 -16.517 2.389 1.00 55.88 205 PRO A C 1
ATOM 1643 O O . PRO A 1 205 ? 14.241 -17.613 1.837 1.00 55.88 205 PRO A O 1
ATOM 1646 N N . MET A 1 206 ? 14.343 -15.371 1.718 1.00 56.22 206 MET A N 1
ATOM 1647 C CA . MET A 1 206 ? 14.385 -15.276 0.265 1.00 56.22 206 MET A CA 1
ATOM 1648 C C . MET A 1 206 ? 15.695 -15.886 -0.248 1.00 56.22 206 MET A C 1
ATOM 1650 O O . MET A 1 206 ? 16.767 -15.534 0.243 1.00 56.22 206 MET A O 1
ATOM 1654 N N . GLY A 1 207 ? 15.618 -16.793 -1.222 1.00 55.78 207 GLY A N 1
ATOM 1655 C CA . GLY A 1 207 ? 16.804 -17.219 -1.959 1.00 55.78 207 GLY A CA 1
ATOM 1656 C C . GLY A 1 207 ? 17.284 -16.058 -2.826 1.00 55.78 207 GLY A C 1
ATOM 1657 O O . GLY A 1 207 ? 16.575 -15.663 -3.748 1.00 55.78 207 GLY A O 1
ATOM 1658 N N . ALA A 1 208 ? 18.462 -15.503 -2.531 1.00 52.50 208 ALA A N 1
ATOM 1659 C CA . ALA A 1 208 ? 19.072 -14.407 -3.297 1.00 52.50 208 ALA A CA 1
ATOM 1660 C C . ALA A 1 208 ? 19.251 -14.744 -4.794 1.00 52.50 208 ALA A C 1
ATOM 1662 O O . ALA A 1 208 ? 19.287 -13.852 -5.632 1.00 52.50 208 ALA A O 1
ATOM 1663 N N . SER A 1 209 ? 19.258 -16.034 -5.146 1.00 54.84 209 SER A N 1
ATOM 1664 C CA . SER A 1 209 ? 19.334 -16.522 -6.525 1.00 54.84 209 SER A CA 1
ATOM 1665 C C . SER A 1 209 ? 18.112 -16.198 -7.399 1.00 54.84 209 SER A C 1
ATOM 1667 O O . SER A 1 209 ? 18.128 -16.552 -8.566 1.00 54.84 209 SER A O 1
ATOM 1669 N N . ASN A 1 210 ? 17.048 -15.576 -6.872 1.00 71.00 210 ASN A N 1
ATOM 1670 C CA . ASN A 1 210 ? 15.825 -15.304 -7.642 1.00 71.00 210 ASN A CA 1
ATOM 1671 C C . ASN A 1 210 ? 15.737 -13.878 -8.213 1.00 71.00 210 ASN A C 1
ATOM 1673 O O . ASN A 1 210 ? 15.031 -13.677 -9.196 1.00 71.00 210 ASN A O 1
ATOM 1677 N N . LEU A 1 211 ? 16.407 -12.883 -7.616 1.00 82.19 211 LEU A N 1
ATOM 1678 C CA . LEU A 1 211 ? 16.278 -11.480 -8.044 1.00 82.19 211 LEU A CA 1
ATOM 1679 C C . LEU A 1 211 ? 17.068 -11.203 -9.323 1.00 82.19 211 LEU A C 1
ATOM 1681 O O . LEU A 1 211 ? 16.488 -10.734 -10.296 1.00 82.19 211 LEU A O 1
ATOM 1685 N N . ALA A 1 212 ? 18.357 -11.553 -9.338 1.00 84.75 212 ALA A N 1
ATOM 1686 C CA . ALA A 1 212 ? 19.225 -11.358 -10.499 1.00 84.75 212 ALA A CA 1
ATOM 1687 C C . ALA A 1 212 ? 18.681 -12.074 -11.744 1.00 84.75 212 ALA A C 1
ATOM 1689 O O . ALA A 1 212 ? 18.524 -11.450 -12.786 1.00 84.75 212 ALA A O 1
ATOM 1690 N N . THR A 1 213 ? 18.276 -13.340 -11.604 1.00 87.00 213 THR A N 1
ATOM 1691 C CA . THR A 1 213 ? 17.668 -14.102 -12.704 1.00 87.00 213 THR A CA 1
ATOM 1692 C C . THR A 1 213 ? 16.363 -13.472 -13.190 1.00 87.00 213 THR A C 1
ATOM 1694 O O . THR A 1 213 ? 16.146 -13.386 -14.391 1.00 87.00 213 THR A O 1
ATOM 1697 N N . THR A 1 214 ? 15.519 -12.952 -12.287 1.00 89.62 214 THR A N 1
ATOM 1698 C CA . THR A 1 214 ? 14.302 -12.225 -12.696 1.00 89.62 214 THR A CA 1
ATOM 1699 C C . THR A 1 214 ? 14.651 -10.980 -13.516 1.00 89.62 214 THR A C 1
ATOM 1701 O O . THR A 1 214 ? 13.983 -10.687 -14.502 1.00 89.62 214 THR A O 1
ATOM 1704 N N . VAL A 1 215 ? 15.697 -10.242 -13.130 1.00 91.38 215 VAL A N 1
ATOM 1705 C CA . VAL A 1 215 ? 16.149 -9.068 -13.888 1.00 91.38 215 VAL A CA 1
ATOM 1706 C C . VAL A 1 215 ? 16.640 -9.485 -15.272 1.00 91.38 215 VAL A C 1
ATOM 1708 O O . VAL A 1 215 ? 16.176 -8.916 -16.251 1.00 91.38 215 VAL A O 1
ATOM 1711 N N . GLU A 1 216 ? 17.497 -10.501 -15.368 1.00 92.12 216 GLU A N 1
ATOM 1712 C CA . GLU A 1 216 ? 18.007 -11.016 -16.649 1.00 92.12 216 GLU A CA 1
ATOM 1713 C C . GLU A 1 216 ? 16.873 -11.466 -17.588 1.00 92.12 216 GLU A C 1
ATOM 1715 O O . GLU A 1 216 ? 16.896 -11.166 -18.782 1.00 92.12 216 GLU A O 1
ATOM 1720 N N . GLU A 1 217 ? 15.846 -12.134 -17.053 1.00 93.31 217 GLU A N 1
ATOM 1721 C CA . GLU A 1 217 ? 14.649 -12.531 -17.806 1.00 93.31 217 GLU A CA 1
ATOM 1722 C C . GLU A 1 217 ? 13.869 -11.318 -18.341 1.00 93.31 217 GLU A C 1
ATOM 1724 O O . GLU A 1 217 ? 13.437 -11.315 -19.498 1.00 93.31 217 GLU A O 1
ATOM 1729 N N . ILE A 1 218 ? 13.701 -10.273 -17.522 1.00 94.56 218 ILE A N 1
ATOM 1730 C CA . ILE A 1 218 ? 13.028 -9.030 -17.928 1.00 94.56 218 ILE A CA 1
ATOM 1731 C C . ILE A 1 218 ? 13.848 -8.302 -18.999 1.00 94.56 218 ILE A C 1
ATOM 1733 O O . ILE A 1 218 ? 13.281 -7.823 -19.980 1.00 94.56 218 ILE A O 1
ATOM 1737 N N . GLU A 1 219 ? 15.170 -8.233 -18.854 1.00 94.31 219 GLU A N 1
ATOM 1738 C CA . GLU A 1 219 ? 16.029 -7.598 -19.854 1.00 94.31 219 GLU A CA 1
ATOM 1739 C C . GLU A 1 219 ? 15.928 -8.312 -21.198 1.00 94.31 219 GLU A C 1
ATOM 1741 O O . GLU A 1 219 ? 15.610 -7.681 -22.204 1.00 94.31 219 GLU A O 1
ATOM 1746 N N . ALA A 1 220 ? 16.087 -9.637 -21.205 1.00 94.88 220 ALA A N 1
ATOM 1747 C CA . ALA A 1 220 ? 15.977 -10.440 -22.418 1.00 94.88 220 ALA A CA 1
ATOM 1748 C C . ALA A 1 220 ? 14.613 -10.279 -23.116 1.00 94.88 220 ALA A C 1
ATOM 1750 O O . ALA A 1 220 ? 14.535 -10.331 -24.344 1.00 94.88 220 ALA A O 1
ATOM 1751 N N . LYS A 1 221 ? 13.538 -10.055 -22.347 1.00 95.75 221 LYS A N 1
ATOM 1752 C CA . LYS A 1 221 ? 12.183 -9.825 -22.868 1.00 95.75 221 LYS A CA 1
ATOM 1753 C C . LYS A 1 221 ? 12.045 -8.497 -23.624 1.00 95.75 221 LYS A C 1
ATOM 1755 O O . LYS A 1 221 ? 11.295 -8.449 -24.599 1.00 95.75 221 LYS A O 1
ATOM 1760 N N . TYR A 1 222 ? 12.727 -7.432 -23.195 1.00 95.62 222 TYR A N 1
ATOM 1761 C CA . TYR A 1 222 ? 12.498 -6.076 -23.717 1.00 95.62 222 TYR A CA 1
ATOM 1762 C C . TYR A 1 222 ? 13.644 -5.496 -24.555 1.00 95.62 222 TYR A C 1
ATOM 1764 O O . TYR A 1 222 ? 13.373 -4.673 -25.431 1.00 95.62 222 TYR A O 1
ATOM 1772 N N . ASP A 1 223 ? 14.888 -5.933 -24.353 1.00 90.88 223 ASP A N 1
ATOM 1773 C CA . ASP A 1 223 ? 16.095 -5.349 -24.966 1.00 90.88 223 ASP A CA 1
ATOM 1774 C C . ASP A 1 223 ? 16.036 -5.293 -26.508 1.00 90.88 223 ASP A C 1
ATOM 1776 O O . ASP A 1 223 ? 16.393 -4.299 -27.147 1.00 90.88 223 ASP A O 1
ATOM 1780 N N . ALA A 1 224 ? 15.459 -6.322 -27.137 1.00 91.38 224 ALA A N 1
ATOM 1781 C CA . ALA A 1 224 ? 15.328 -6.372 -28.591 1.00 91.38 224 ALA A CA 1
ATOM 1782 C C . ALA A 1 224 ? 14.402 -5.275 -29.158 1.00 91.38 224 ALA A C 1
ATOM 1784 O O . ALA A 1 224 ? 14.649 -4.761 -30.254 1.00 91.38 224 ALA A O 1
ATOM 1785 N N . HIS A 1 225 ? 13.354 -4.881 -28.427 1.00 93.88 225 HIS A N 1
ATOM 1786 C CA . HIS A 1 225 ? 12.231 -4.103 -28.968 1.00 93.88 225 HIS A CA 1
ATOM 1787 C C . HIS A 1 225 ? 12.046 -2.717 -28.342 1.00 93.88 225 HIS A C 1
ATOM 1789 O O . HIS A 1 225 ? 11.354 -1.887 -28.930 1.00 93.88 225 HIS A O 1
ATOM 1795 N N . TYR A 1 226 ? 12.687 -2.439 -27.206 1.00 94.75 226 TYR A N 1
ATOM 1796 C CA . TYR A 1 226 ? 12.505 -1.202 -26.448 1.00 94.75 226 TYR A CA 1
ATOM 1797 C C . TYR A 1 226 ? 13.840 -0.544 -26.095 1.00 94.75 226 TYR A C 1
ATOM 1799 O O . TYR A 1 226 ? 14.877 -1.198 -26.034 1.00 94.75 226 TYR A O 1
ATOM 1807 N N . ASN A 1 227 ? 13.803 0.759 -25.822 1.00 92.88 227 ASN A N 1
ATOM 1808 C CA . ASN A 1 227 ? 14.844 1.435 -25.058 1.00 92.88 227 ASN A CA 1
ATOM 1809 C C . ASN A 1 227 ? 14.664 1.051 -23.585 1.00 92.88 227 ASN A C 1
ATOM 1811 O O . ASN A 1 227 ? 13.790 1.580 -22.893 1.00 92.88 227 ASN A O 1
ATOM 1815 N N . LEU A 1 228 ? 15.442 0.071 -23.134 1.00 92.06 228 LEU A N 1
ATOM 1816 C CA . LEU A 1 228 ? 15.342 -0.474 -21.787 1.00 92.06 228 LEU A CA 1
ATOM 1817 C C . LEU A 1 228 ? 16.072 0.415 -20.774 1.00 92.06 228 LEU A C 1
ATOM 1819 O O . LEU A 1 228 ? 17.249 0.732 -20.942 1.00 92.06 228 LEU A O 1
ATOM 1823 N N . VAL A 1 229 ? 15.383 0.786 -19.693 1.00 90.69 229 VAL A N 1
ATOM 1824 C CA . VAL A 1 229 ? 15.954 1.572 -18.590 1.00 90.69 229 VAL A CA 1
ATOM 1825 C C . VAL A 1 229 ? 15.637 0.894 -17.264 1.00 90.69 229 VAL A C 1
ATOM 1827 O O . VAL A 1 229 ? 14.474 0.656 -16.943 1.00 90.69 229 VAL A O 1
ATOM 1830 N N . LEU A 1 230 ? 16.667 0.612 -16.466 1.00 91.12 230 LEU A N 1
ATOM 1831 C CA . LEU A 1 230 ? 16.519 0.067 -15.116 1.00 91.12 230 LEU A CA 1
ATOM 1832 C C . LEU A 1 230 ? 16.660 1.189 -14.083 1.00 91.12 230 LEU A C 1
ATOM 1834 O O . LEU A 1 230 ? 17.669 1.889 -14.052 1.00 91.12 230 LEU A O 1
ATOM 1838 N N . PHE A 1 231 ? 15.668 1.343 -13.208 1.00 88.88 231 PHE A N 1
ATOM 1839 C CA . PHE A 1 231 ? 15.647 2.367 -12.149 1.00 88.88 231 PHE A CA 1
ATOM 1840 C C . PHE A 1 231 ? 16.132 1.836 -10.795 1.00 88.88 231 PHE A C 1
ATOM 1842 O O . PHE A 1 231 ? 15.687 2.275 -9.735 1.00 88.88 231 PHE A O 1
ATOM 1849 N N . PHE A 1 232 ? 17.019 0.850 -10.821 1.00 85.50 232 PHE A N 1
ATOM 1850 C CA . PHE A 1 232 ? 17.619 0.256 -9.638 1.00 85.50 232 PHE A CA 1
ATOM 1851 C C . PHE A 1 232 ? 19.015 -0.258 -9.979 1.00 85.50 232 PHE A C 1
ATOM 1853 O O . PHE A 1 232 ? 19.322 -0.563 -11.130 1.00 85.50 232 PHE A O 1
ATOM 1860 N N . ASP A 1 233 ? 19.858 -0.348 -8.957 1.00 81.75 233 ASP A N 1
ATOM 1861 C CA . ASP A 1 233 ? 21.197 -0.912 -9.073 1.00 81.75 233 ASP A CA 1
ATOM 1862 C C . ASP A 1 233 ? 21.120 -2.432 -8.880 1.00 81.75 233 ASP A C 1
ATOM 1864 O O . ASP A 1 233 ? 20.698 -2.903 -7.820 1.00 81.75 233 ASP A O 1
ATOM 1868 N N . LYS A 1 234 ? 21.503 -3.193 -9.913 1.00 80.31 234 LYS A N 1
ATOM 1869 C CA . LYS A 1 234 ? 21.474 -4.663 -9.891 1.00 80.31 234 LYS A CA 1
ATOM 1870 C C . LYS A 1 234 ? 22.346 -5.239 -8.783 1.00 80.31 234 LYS A C 1
ATOM 1872 O O . LYS A 1 234 ? 21.967 -6.239 -8.184 1.00 80.31 234 LYS A O 1
ATOM 1877 N N . ASP A 1 235 ? 23.468 -4.587 -8.485 1.00 77.19 235 ASP A N 1
ATOM 1878 C CA . ASP A 1 235 ? 24.438 -5.060 -7.496 1.00 77.19 235 ASP A CA 1
ATOM 1879 C C . ASP A 1 235 ? 23.961 -4.814 -6.053 1.00 77.19 235 ASP A C 1
ATOM 1881 O O . ASP A 1 235 ? 24.600 -5.248 -5.091 1.00 77.19 235 ASP A O 1
ATOM 1885 N N . ARG A 1 236 ? 22.839 -4.097 -5.886 1.00 71.56 236 ARG A N 1
ATOM 1886 C CA . ARG A 1 236 ? 22.260 -3.709 -4.591 1.00 71.56 236 ARG A CA 1
ATOM 1887 C C . ARG A 1 236 ? 20.884 -4.319 -4.305 1.00 71.56 236 ARG A C 1
ATOM 1889 O O . ARG A 1 236 ? 20.292 -3.967 -3.281 1.00 71.56 236 ARG A O 1
ATOM 1896 N N . LEU A 1 237 ? 20.381 -5.185 -5.187 1.00 68.31 237 LEU A N 1
ATOM 1897 C CA . LEU A 1 237 ? 19.158 -5.976 -4.986 1.00 68.31 237 LEU A CA 1
ATOM 1898 C C . LEU A 1 237 ? 19.395 -7.159 -4.037 1.00 68.31 237 LEU A C 1
ATOM 1900 O O . LEU A 1 237 ? 18.503 -7.406 -3.191 1.00 68.31 237 LEU A O 1
#

Organism: NCBI:txid1715466

Secondary structure (DSSP, 8-state):
-----EEEEE-SSEEEEEETTTTEEEEEE---S--EEHHHHHHHHHHHHHHHSSSEEEEEEE-TT--EEEEEEE------TTHHHHHHHHHHHHHHHHTT--S--EE-HHHHHHHHHHHHHHHHHH-TT-----EEE---TT-TT--TTSPEEEEEEEEEEETTEEEEEEEEEEE-EEE-TTSSEEE--SEEEEEEEEEEBTTB---GGGHHHHHHHHHHHHTTTSEEEESS-GGG-

Sequence (237 aa):
MAGGHKCRFKGEFFDLIIHLDEGRLEFSSNLGTKQFPLHHLQAALRFQALLCSETRILFEFNTPDNVHYSIAGFSQGRTFAFQNELDATEATLRVLQRMGIFDHVRASFPEISRHAEQIMQFEKITDEDNLAMRLEMDIGPHDPRLDPAKEFACVRFEWARFGAWSIGVFITLIGRPFPSDGGGFTLLPAQKIIEKVISRSPSKPMGASNLATTVEEIEAKYDAHYNLVLFFDKDRL

Mean predicted aligned error: 8.1 Å

Foldseek 3Di:
DDDFDWDWDDDPQKIWIARQVVLAIDIDTDLDQDKDQLVVVLVSLVVVVVLLAQDWDWDWDADPVRDIDIGIHGRPNHDSPCVLLNQLSVLVVQVCVVVVNPDRQIAGSVQSVVFSVLSNVVSLLPPQPNLVDKDWDPDAPPDPLDDQVFWEWEWEWGWGDRHQKIKIWIKIFTGHWDQDPVRTTIDRGPGMDTQDMDMDHPVDHDDPVPQLVSVVVVCVVPVVGHNYHYPDDSVVD

Nearest PDB structures (foldseek):
  6zjy-assembly1_L  TM=3.678E-01  e=5.569E+00  Thermus thermophilus
  1fpq-assembly1_A-2  TM=2.050E-01  e=1.309E+00  Medicago sativa
  5gpy-assembly1_A  TM=2.979E-01  e=6.253E+00  Homo sapiens

pLDDT: mean 85.51, std 9.62, range [41.53, 97.5]

Solvent-accessible surface area (backbone atoms only — not comparable to full-atom values): 13474 Å² total; per-residue (Å²): 132,87,80,75,54,71,50,75,50,78,55,86,51,32,40,38,38,37,33,66,84,72,42,37,43,46,78,47,81,42,60,66,77,61,68,33,49,51,70,58,51,41,52,49,45,55,50,50,44,57,59,19,31,75,52,77,45,77,47,75,49,73,46,99,85,71,50,77,46,78,50,66,30,36,34,80,52,43,85,60,88,55,56,63,40,40,52,22,47,52,30,47,53,53,44,32,59,75,69,70,53,79,68,86,54,40,31,22,52,59,47,40,53,76,32,20,68,54,30,43,52,45,35,52,69,69,32,72,87,54,52,92,49,79,45,82,39,96,53,49,98,78,47,88,87,58,54,92,90,40,41,34,36,39,37,39,73,50,70,36,58,55,43,68,31,38,42,34,36,35,34,38,34,31,30,60,65,41,83,34,99,86,62,23,26,34,34,51,37,78,42,61,44,80,76,45,80,46,76,32,49,82,90,45,80,72,67,74,79,53,57,62,54,51,49,54,54,53,45,71,72,36,56,88,70,28,43,69,41,71,74,64,62,79,95,75,113